Protein AF-A0A3B8LH54-F1 (afdb_monomer)

Radius of gyration: 30.18 Å; Cα contacts (8 Å, |Δi|>4): 478; chains: 1; bounding box: 63×60×104 Å

Secondary structure (DSSP, 8-state):
----THHHHHHHHHHHHHS---------PPP---EESPTTEEEE-TTPPEEEEPSS--SS--EEEEEETT--EE-EEEEESSEEEEEESSPPPTT-EEEEEEEEEEEETTEEEEEEE-TTTTEEEEE-S----S--------EEEEEEEPP---SSSS-PPPEEEEEEE----TTEEEEEEEEEETTEEEEEEEEEESSSEEEEEE-GGGTT-EEEEEEEEEETT--EE--SS-EEEE----------------S---HHHHHHHHHHHHHHTTS---

Foldseek 3Di:
DDPDPVVVVVVVVVVVVVPPDPPPPQDPPDDDFAWPVFAAQEAAAQFFKIKTAADPQDQDDWQKWKQWPVRDTFAFDWDDGRIIITTGPDGHDAFIKIFMWTWHWDDDDPDIDTDDTGPRGRRIYTHHRHHCPDQDDDDWDKDKDKDWDDPPDPDDDDDAWTKIKIKIATADDSQFRKKKKFWADPVGTDPVDIDIGRHRIDIGIGTNVQAQPKTKIWMWTAGSNRDIRTHPDIDIDHNHPPPPCPPPPPVPPVPDPDDPVVVVVVVCVVPVVPPDDD

Mean predicted aligned error: 15.28 Å

Sequence (278 aa):
MALRKNHLIVLLICALFVSYIPSALACQPRDDSWISPPMDAKNIPRNTIVWLTLYFGASQAPKGWLEDKDGNKVELNVSGKEVFMYQPNEPLKANTTYTFRCQMCFENGNETHCKGFCQHDRTTFTTGSALETSAPAYTESNKVSHKRQPLINDAPCGPSGGSHILTIKGNSDPKVAWYELTKLTKDGKDASITHTNDTADFSLSFGSDRSGEKVCYQLDAISYTGKVIPGSKSICQTLNDIAGVGCNQTQGISKNPTSLLWSLLVFAFLFGFRHKRK

Structure (mmCIF, N/CA/C/O backbone):
data_AF-A0A3B8LH54-F1
#
_entry.id   AF-A0A3B8LH54-F1
#
loop_
_atom_site.group_PDB
_atom_site.id
_atom_site.type_symbol
_atom_site.label_atom_id
_atom_site.label_alt_id
_atom_site.label_comp_id
_atom_site.label_asym_id
_atom_site.label_entity_id
_atom_site.label_seq_id
_atom_site.pdbx_PDB_ins_code
_atom_site.Cartn_x
_atom_site.Cartn_y
_atom_site.Cartn_z
_atom_site.occupancy
_atom_site.B_iso_or_equiv
_atom_site.auth_seq_id
_atom_site.auth_comp_id
_atom_site.auth_asym_id
_atom_site.auth_atom_id
_atom_site.pdbx_PDB_model_num
ATOM 1 N N . MET A 1 1 ? 45.291 23.142 -45.180 1.00 45.59 1 MET A N 1
ATOM 2 C CA . MET A 1 1 ? 43.929 23.723 -45.151 1.00 45.59 1 MET A CA 1
ATOM 3 C C . MET A 1 1 ? 43.643 24.159 -43.723 1.00 45.59 1 MET A C 1
ATOM 5 O O . MET A 1 1 ? 43.515 23.312 -42.853 1.00 45.59 1 MET A O 1
ATOM 9 N N . ALA A 1 2 ? 43.676 25.464 -43.458 1.00 41.47 2 ALA A N 1
ATOM 10 C CA . ALA A 1 2 ? 43.508 26.008 -42.114 1.00 41.47 2 ALA A CA 1
ATOM 11 C C . ALA A 1 2 ? 42.014 26.071 -41.763 1.00 41.47 2 ALA A C 1
ATOM 13 O O . ALA A 1 2 ? 41.278 26.875 -42.339 1.00 41.47 2 ALA A O 1
ATOM 14 N N . LEU A 1 3 ? 41.567 25.224 -40.831 1.00 42.31 3 LEU A N 1
ATOM 15 C CA . LEU A 1 3 ? 40.254 25.365 -40.205 1.00 42.31 3 LEU A CA 1
ATOM 16 C C . LEU A 1 3 ? 40.222 26.708 -39.466 1.00 42.31 3 LEU A C 1
ATOM 18 O O . LEU A 1 3 ? 40.898 26.908 -38.458 1.00 42.31 3 LEU A O 1
ATOM 22 N N . ARG A 1 4 ? 39.479 27.666 -40.027 1.00 43.88 4 ARG A N 1
ATOM 23 C CA . ARG A 1 4 ? 39.308 29.004 -39.457 1.00 43.88 4 ARG A CA 1
ATOM 24 C C . ARG A 1 4 ? 38.675 28.904 -38.064 1.00 43.88 4 ARG A C 1
ATOM 26 O O . ARG A 1 4 ? 37.735 28.137 -37.862 1.00 43.88 4 ARG A O 1
ATOM 33 N N . LYS A 1 5 ? 39.155 29.756 -37.148 1.00 48.91 5 LYS A N 1
ATOM 34 C CA . LYS A 1 5 ? 38.744 29.908 -35.733 1.00 48.91 5 LYS A CA 1
ATOM 35 C C . LYS A 1 5 ? 37.225 29.936 -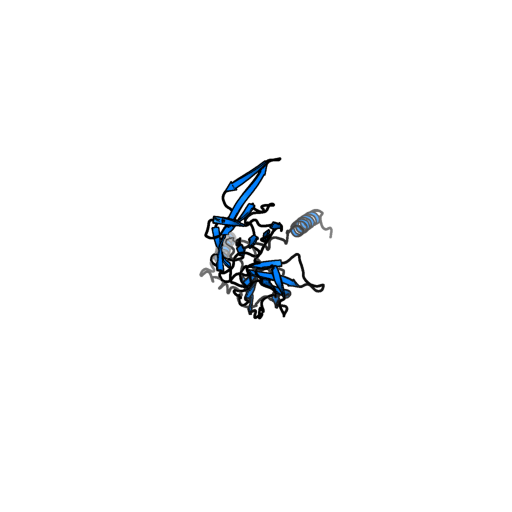35.483 1.00 48.91 5 LYS A C 1
ATOM 37 O O . LYS A 1 5 ? 36.794 29.602 -34.387 1.00 48.91 5 LYS A O 1
ATOM 42 N N . ASN A 1 6 ? 36.412 30.254 -36.490 1.00 50.88 6 ASN A N 1
ATOM 43 C CA . ASN A 1 6 ? 34.956 30.329 -36.358 1.00 50.88 6 ASN A CA 1
ATOM 44 C C . ASN A 1 6 ? 34.264 28.955 -36.334 1.00 50.88 6 ASN A C 1
ATOM 46 O O . ASN A 1 6 ? 33.174 28.847 -35.784 1.00 50.88 6 ASN A O 1
ATOM 50 N N . HIS A 1 7 ? 34.883 27.894 -36.864 1.00 48.59 7 HIS A N 1
ATOM 51 C CA . HIS A 1 7 ? 34.289 26.548 -36.822 1.00 48.59 7 HIS A CA 1
ATOM 52 C C . HIS A 1 7 ? 34.469 25.859 -35.465 1.00 48.59 7 HIS A C 1
ATOM 54 O O . HIS A 1 7 ? 33.636 25.043 -35.079 1.00 48.59 7 HIS A O 1
ATOM 60 N N . LEU A 1 8 ? 35.513 26.229 -34.716 1.00 50.56 8 LEU A N 1
ATOM 61 C CA . LEU A 1 8 ? 35.761 25.688 -33.380 1.00 50.56 8 LEU A CA 1
ATOM 62 C C . LEU A 1 8 ? 34.732 26.208 -32.361 1.00 50.56 8 LEU A C 1
ATOM 64 O O . LEU A 1 8 ? 34.300 25.462 -31.492 1.00 50.56 8 LEU A O 1
ATOM 68 N N . ILE A 1 9 ? 34.300 27.467 -32.505 1.00 56.38 9 ILE A N 1
ATOM 69 C CA . ILE A 1 9 ? 33.312 28.102 -31.618 1.00 56.38 9 ILE A CA 1
ATOM 70 C C . ILE A 1 9 ? 31.922 27.481 -31.811 1.00 56.38 9 ILE A C 1
ATOM 72 O O . ILE A 1 9 ? 31.238 27.199 -30.833 1.00 56.38 9 ILE A O 1
ATOM 76 N N . VAL A 1 10 ? 31.524 27.192 -33.054 1.00 56.06 10 VAL A N 1
ATOM 77 C CA . VAL A 1 10 ? 30.228 26.552 -33.343 1.00 56.06 10 VAL A CA 1
ATOM 78 C C . VAL A 1 10 ? 30.191 25.109 -32.824 1.00 56.06 10 VAL A C 1
ATOM 80 O O . VAL A 1 10 ? 29.197 24.703 -32.230 1.00 56.06 10 VAL A O 1
ATOM 83 N N . LEU A 1 11 ? 31.291 24.358 -32.954 1.00 55.16 11 LEU A N 1
ATOM 84 C CA . LEU A 1 11 ? 31.407 23.008 -32.388 1.00 55.16 11 LEU A CA 1
ATOM 85 C C . LEU A 1 11 ? 31.385 23.004 -30.852 1.00 55.16 11 LEU A C 1
ATOM 87 O O . LEU A 1 11 ? 30.766 22.119 -30.267 1.00 55.16 11 LEU A O 1
ATOM 91 N N . LEU A 1 12 ? 31.998 23.998 -30.198 1.00 51.62 12 LEU A N 1
ATOM 92 C CA . LEU A 1 12 ? 31.977 24.113 -28.737 1.00 51.62 12 LEU A CA 1
ATOM 93 C C . LEU A 1 12 ? 30.580 24.479 -28.209 1.00 51.62 12 LEU A C 1
ATOM 95 O O . LEU A 1 12 ? 30.153 23.933 -27.197 1.00 51.62 12 LEU A O 1
ATOM 99 N N . ILE A 1 13 ? 29.844 25.349 -28.913 1.00 55.03 13 ILE A N 1
ATOM 100 C CA . ILE A 1 13 ? 28.461 25.710 -28.563 1.00 55.03 13 ILE A CA 1
ATOM 101 C C . ILE A 1 13 ? 27.533 24.503 -28.767 1.00 55.03 13 ILE A C 1
ATOM 103 O O . ILE A 1 13 ? 26.738 24.198 -27.885 1.00 55.03 13 ILE A O 1
ATOM 107 N N . CYS A 1 14 ? 27.679 23.739 -29.854 1.00 47.34 14 CYS A N 1
ATOM 108 C CA . CYS A 1 14 ? 26.910 22.505 -30.038 1.00 47.34 14 CYS A CA 1
ATOM 109 C C . CYS A 1 14 ? 27.267 21.418 -29.007 1.00 47.34 14 CYS A C 1
ATOM 111 O O . CYS A 1 14 ? 26.373 20.715 -28.551 1.00 47.34 14 CYS A O 1
ATOM 113 N N . ALA A 1 15 ? 28.530 21.296 -28.586 1.00 50.09 15 ALA A N 1
ATOM 114 C CA . ALA A 1 15 ? 28.927 20.338 -27.549 1.00 50.09 15 ALA A CA 1
ATOM 115 C C . ALA A 1 15 ? 28.437 20.741 -26.141 1.00 50.09 15 ALA A C 1
ATOM 117 O O . ALA A 1 15 ? 28.064 19.874 -25.346 1.00 50.09 15 ALA A O 1
ATOM 118 N N . LEU A 1 16 ? 28.376 22.044 -25.842 1.00 44.84 16 LEU A N 1
ATOM 119 C CA . LEU A 1 16 ? 27.834 22.574 -24.583 1.00 44.84 16 LEU A CA 1
ATOM 120 C C . LEU A 1 16 ? 26.299 22.489 -24.508 1.00 44.84 16 LEU A C 1
ATOM 122 O O . LEU A 1 16 ? 25.760 22.300 -23.423 1.00 44.84 16 LEU A O 1
ATOM 126 N N . PHE A 1 17 ? 25.586 22.543 -25.639 1.00 42.91 17 PHE A N 1
ATOM 127 C CA . PHE A 1 17 ? 24.126 22.356 -25.666 1.00 42.91 17 PHE A CA 1
ATOM 128 C C . PHE A 1 17 ? 23.674 20.886 -25.593 1.00 42.91 17 PHE A C 1
ATOM 130 O O . PHE A 1 17 ? 22.529 20.628 -25.234 1.00 42.91 17 PHE A O 1
ATOM 137 N N . VAL A 1 18 ? 24.549 19.915 -25.882 1.00 42.84 18 VAL A N 1
ATOM 138 C CA . VAL A 1 18 ? 24.228 18.473 -25.769 1.00 42.84 18 VAL A CA 1
ATOM 139 C C . VAL A 1 18 ? 24.543 17.915 -24.371 1.00 42.84 18 VAL A C 1
ATOM 141 O O . VAL A 1 18 ? 24.045 16.860 -23.995 1.00 42.84 18 VAL A O 1
ATOM 144 N N . SER A 1 19 ? 25.322 18.636 -23.561 1.00 37.72 19 SER A N 1
ATOM 145 C CA . SER A 1 19 ? 25.750 18.199 -22.222 1.00 37.72 19 SER A CA 1
ATOM 146 C C . SER A 1 19 ? 24.858 18.697 -21.077 1.00 37.72 19 SER A C 1
ATOM 148 O O . SER A 1 19 ? 25.148 18.424 -19.915 1.00 37.72 19 SER A O 1
ATOM 150 N N . TYR A 1 20 ? 23.742 19.363 -21.385 1.00 41.28 20 TYR A N 1
ATOM 151 C CA . TYR A 1 20 ? 22.751 19.774 -20.389 1.00 41.28 20 TYR A CA 1
ATOM 152 C C . TYR A 1 20 ? 21.333 19.397 -20.824 1.00 41.28 20 TYR A C 1
ATOM 154 O O . TYR A 1 20 ? 20.434 20.228 -20.902 1.00 41.28 20 TYR A O 1
ATOM 162 N N . ILE A 1 21 ? 21.130 18.114 -21.125 1.00 36.16 21 ILE A N 1
ATOM 163 C CA . ILE A 1 21 ? 19.796 17.527 -21.029 1.00 36.16 21 ILE A CA 1
ATOM 164 C C . ILE A 1 21 ? 19.736 16.921 -19.629 1.00 36.16 21 ILE A C 1
ATOM 166 O O . ILE A 1 21 ? 20.423 15.927 -19.383 1.00 36.16 21 ILE A O 1
ATOM 170 N N . PRO A 1 22 ? 18.976 17.493 -18.681 1.00 34.34 22 PRO A N 1
ATOM 171 C CA . PRO A 1 22 ? 18.639 16.766 -17.475 1.00 34.34 22 PRO A CA 1
ATOM 172 C C . PRO A 1 22 ? 17.760 15.588 -17.908 1.00 34.34 22 PRO A C 1
ATOM 174 O O . PRO A 1 22 ? 16.539 15.700 -18.006 1.00 34.34 22 PRO A O 1
ATOM 177 N N . SER A 1 23 ? 18.383 14.448 -18.204 1.00 34.06 23 SER A N 1
ATOM 178 C CA . SER A 1 23 ? 17.716 13.155 -18.341 1.00 34.06 23 SER A CA 1
ATOM 179 C C . SER A 1 23 ? 17.268 12.694 -16.954 1.00 34.06 23 SER A C 1
ATOM 181 O O . SER A 1 23 ? 17.815 11.764 -16.375 1.00 34.06 23 SER A O 1
ATOM 183 N N . ALA A 1 24 ? 16.308 13.420 -16.389 1.00 34.97 24 ALA A N 1
ATOM 184 C CA . ALA A 1 24 ? 15.617 13.112 -15.144 1.00 34.97 24 ALA A CA 1
ATOM 185 C C . ALA A 1 24 ? 14.261 13.841 -15.108 1.00 34.97 24 ALA A C 1
ATOM 187 O O . ALA A 1 24 ? 13.889 14.452 -14.117 1.00 34.97 24 ALA A O 1
ATOM 188 N N . LEU A 1 25 ? 13.518 13.805 -16.215 1.00 33.50 25 LEU A N 1
ATOM 189 C CA . LEU A 1 25 ? 12.107 14.201 -16.268 1.00 33.50 25 LEU A CA 1
ATOM 190 C C . LEU A 1 25 ? 11.303 13.070 -16.919 1.00 33.50 25 LEU A C 1
ATOM 192 O O . LEU A 1 25 ? 10.588 13.244 -17.897 1.00 33.50 25 LEU A O 1
ATOM 196 N N . ALA A 1 26 ? 11.463 11.871 -16.361 1.00 31.27 26 ALA A N 1
ATOM 197 C CA . ALA A 1 26 ? 10.585 10.732 -16.600 1.00 31.27 26 ALA A CA 1
ATOM 198 C C . ALA A 1 26 ? 9.860 10.362 -15.301 1.00 31.27 26 ALA A C 1
ATOM 200 O O . ALA A 1 26 ? 9.847 9.210 -14.898 1.00 31.27 26 ALA A O 1
ATOM 201 N N . CYS A 1 27 ? 9.269 11.353 -14.641 1.00 34.94 27 CYS A N 1
ATOM 202 C CA . CYS A 1 27 ? 8.277 11.135 -13.599 1.00 34.94 27 CYS A CA 1
ATOM 203 C C . CYS A 1 27 ? 7.195 12.190 -13.811 1.00 34.94 27 CYS A C 1
ATOM 205 O O . CYS A 1 27 ? 7.292 13.291 -13.281 1.00 34.94 27 CYS A O 1
ATOM 207 N N . GLN A 1 28 ? 6.171 11.885 -14.608 1.00 28.55 28 GLN A N 1
ATOM 208 C CA . GLN A 1 28 ? 4.867 12.405 -14.216 1.00 28.55 28 GLN A CA 1
ATOM 209 C C . GLN A 1 28 ? 4.457 11.527 -13.034 1.00 28.55 28 GLN A C 1
ATOM 211 O O . GLN A 1 28 ? 4.210 10.338 -13.260 1.00 28.55 28 GLN A O 1
ATOM 216 N N . PRO A 1 29 ? 4.472 12.028 -11.783 1.00 33.31 29 PRO A N 1
ATOM 217 C CA . PRO A 1 29 ? 3.772 11.323 -10.730 1.00 33.31 29 PRO A CA 1
ATOM 218 C C . PRO A 1 29 ? 2.324 11.244 -11.198 1.00 33.31 29 PRO A C 1
ATOM 220 O O . PRO A 1 29 ? 1.716 12.253 -11.558 1.00 33.31 29 PRO A O 1
ATOM 223 N N . ARG A 1 30 ? 1.797 10.028 -11.291 1.00 40.31 30 ARG A N 1
ATOM 224 C CA . ARG A 1 30 ? 0.354 9.881 -11.288 1.00 40.31 30 ARG A CA 1
ATOM 225 C C . ARG A 1 30 ? -0.081 10.411 -9.922 1.00 40.31 30 ARG A C 1
ATOM 227 O O . ARG A 1 30 ? 0.413 9.914 -8.910 1.00 40.31 30 ARG A O 1
ATOM 234 N N . ASP A 1 31 ? -0.896 11.463 -9.916 1.00 53.62 31 ASP A N 1
ATOM 235 C CA . ASP A 1 31 ? -1.744 11.787 -8.770 1.00 53.62 31 ASP A CA 1
ATOM 236 C C . ASP A 1 31 ? -2.409 10.491 -8.355 1.00 53.62 31 ASP A C 1
ATOM 238 O O . ASP A 1 31 ? -3.057 9.918 -9.215 1.00 53.62 31 ASP A O 1
ATOM 242 N N . ASP A 1 32 ? -2.208 10.029 -7.125 1.00 60.12 32 ASP A N 1
ATOM 243 C CA . ASP A 1 32 ? -3.101 9.090 -6.442 1.00 60.12 32 ASP A CA 1
ATOM 244 C C . ASP A 1 32 ? -2.632 9.020 -4.984 1.00 60.12 32 ASP A C 1
ATOM 246 O O . ASP A 1 32 ? -2.007 8.064 -4.533 1.00 60.12 32 ASP A O 1
ATOM 250 N N . SER A 1 33 ? -2.872 10.097 -4.234 1.00 74.88 33 SER A N 1
ATOM 251 C CA . SER A 1 33 ? -2.871 10.012 -2.774 1.00 74.88 33 SER A CA 1
ATOM 252 C C . SER A 1 33 ? -3.775 8.844 -2.370 1.00 74.88 33 SER A C 1
ATOM 254 O O . SER A 1 33 ? -4.971 8.851 -2.684 1.00 74.88 33 SER A O 1
ATOM 256 N N . TRP A 1 34 ? -3.223 7.842 -1.704 1.00 83.38 34 TRP A N 1
ATOM 257 C CA . TRP A 1 34 ? -3.974 6.673 -1.280 1.00 83.38 34 TRP A CA 1
ATOM 258 C C . TRP A 1 34 ? -3.895 6.503 0.234 1.00 83.38 34 TRP A C 1
ATOM 260 O O . TRP A 1 34 ? -2.995 7.007 0.917 1.00 83.38 34 TRP A O 1
ATOM 270 N N . ILE A 1 35 ? -4.888 5.790 0.755 1.00 88.69 35 ILE A N 1
ATOM 271 C CA . ILE A 1 35 ? -4.971 5.386 2.152 1.00 88.69 35 ILE A CA 1
ATOM 272 C C . ILE A 1 35 ? -5.233 3.888 2.213 1.00 88.69 35 ILE A C 1
ATOM 274 O O . ILE A 1 35 ? -6.044 3.359 1.453 1.00 88.69 35 ILE A O 1
ATOM 278 N N . SER A 1 36 ? -4.554 3.209 3.131 1.00 90.69 36 SER A N 1
ATOM 279 C CA . SER A 1 36 ? -4.866 1.828 3.483 1.00 90.69 36 SER A CA 1
ATOM 280 C C . SER A 1 36 ? -5.096 1.723 4.993 1.00 90.69 36 SER A C 1
ATOM 282 O O . SER A 1 36 ? -4.277 2.252 5.738 1.00 90.69 36 SER A O 1
ATOM 284 N N . PRO A 1 37 ? -6.159 1.063 5.485 1.00 92.75 37 PRO A N 1
ATOM 285 C CA . PRO A 1 37 ? -7.198 0.405 4.702 1.00 92.75 37 PRO A CA 1
ATOM 286 C C . PRO A 1 37 ? -8.009 1.367 3.823 1.00 92.75 37 PRO A C 1
ATOM 288 O O . PRO A 1 37 ? -8.210 2.519 4.218 1.00 92.75 37 PRO A O 1
ATOM 291 N N . PRO A 1 38 ? -8.463 0.916 2.637 1.00 90.38 38 PRO A N 1
ATOM 292 C CA . PRO A 1 38 ? -9.279 1.751 1.771 1.00 90.38 38 PRO A CA 1
ATOM 293 C C . PRO A 1 38 ? -10.643 2.016 2.412 1.00 90.38 38 PRO A C 1
ATOM 295 O O . PRO A 1 38 ? -11.079 1.304 3.324 1.00 90.38 38 PRO A O 1
ATOM 298 N N . MET A 1 39 ? -11.330 3.043 1.915 1.00 92.31 39 MET A N 1
ATOM 299 C CA . MET A 1 39 ? -12.660 3.403 2.397 1.00 92.31 39 MET A CA 1
ATOM 300 C C . MET A 1 39 ? -13.619 2.206 2.323 1.00 92.31 39 MET A C 1
ATOM 302 O O . MET A 1 39 ? -13.677 1.484 1.330 1.00 92.31 39 MET A O 1
ATOM 306 N N . ASP A 1 40 ? -14.357 2.000 3.410 1.00 93.88 40 ASP A N 1
ATOM 307 C CA . ASP A 1 40 ? -15.321 0.924 3.625 1.00 93.88 40 ASP A CA 1
ATOM 308 C C . ASP A 1 40 ? -14.749 -0.503 3.571 1.00 93.88 40 ASP A C 1
ATOM 310 O O . ASP A 1 40 ? -15.509 -1.476 3.473 1.00 93.88 40 ASP A O 1
ATOM 314 N N . ALA A 1 41 ? -13.427 -0.665 3.711 1.00 91.56 41 ALA A N 1
ATOM 315 C CA . ALA A 1 41 ? -12.809 -1.982 3.826 1.00 91.56 41 ALA A CA 1
ATOM 316 C C . ALA A 1 41 ? -13.374 -2.762 5.023 1.00 91.56 41 ALA A C 1
ATOM 318 O O . ALA A 1 41 ? -13.675 -2.202 6.081 1.00 91.56 41 ALA A O 1
ATOM 319 N N . LYS A 1 42 ? -13.522 -4.081 4.873 1.00 93.94 42 LYS A N 1
ATOM 320 C CA . LYS A 1 42 ? -14.138 -4.957 5.882 1.00 93.94 42 LYS A CA 1
ATOM 321 C C . LYS A 1 42 ? -13.204 -6.081 6.284 1.00 93.94 42 LYS A C 1
ATOM 323 O O . LYS A 1 42 ? -12.361 -6.508 5.503 1.00 93.94 42 LYS A O 1
ATOM 328 N N . ASN A 1 43 ? -13.443 -6.617 7.480 1.00 92.38 43 ASN A N 1
ATOM 329 C CA . ASN A 1 43 ? -12.700 -7.744 8.035 1.00 92.38 43 ASN A CA 1
ATOM 330 C C . ASN A 1 43 ? -11.189 -7.459 8.165 1.00 92.38 43 ASN A C 1
ATOM 332 O O . ASN A 1 43 ? -10.358 -8.344 7.966 1.00 92.38 43 ASN A O 1
ATOM 336 N N . ILE A 1 44 ? -10.844 -6.213 8.504 1.00 94.06 44 ILE A N 1
ATOM 337 C CA . ILE A 1 44 ? -9.462 -5.769 8.699 1.00 94.06 44 ILE A CA 1
ATOM 338 C C . ILE A 1 44 ? -8.903 -6.324 10.024 1.00 94.06 44 ILE A C 1
ATOM 340 O O . ILE A 1 44 ? -9.626 -6.335 11.027 1.00 94.06 44 ILE A O 1
ATOM 344 N N . PRO A 1 45 ? -7.638 -6.780 10.085 1.00 94.62 45 PRO A N 1
ATOM 345 C CA . PRO A 1 45 ? -7.029 -7.226 11.334 1.00 94.62 45 PRO A CA 1
ATOM 346 C C . PRO A 1 45 ? -7.093 -6.171 12.439 1.00 94.62 45 PRO A C 1
ATOM 348 O O . PRO A 1 45 ? -6.919 -4.976 12.209 1.00 94.62 45 PRO A O 1
ATOM 351 N N . ARG A 1 46 ? -7.285 -6.612 13.683 1.00 95.56 46 ARG A N 1
ATOM 352 C CA . ARG A 1 46 ? -7.394 -5.702 14.837 1.00 95.56 46 ARG A CA 1
ATOM 353 C C . ARG A 1 46 ? -6.099 -4.938 15.148 1.00 95.56 46 ARG A C 1
ATOM 355 O O . ARG A 1 46 ? -6.144 -3.940 15.851 1.00 95.56 46 ARG A O 1
ATOM 362 N N . ASN A 1 47 ? -4.957 -5.395 14.643 1.00 94.38 47 ASN A N 1
ATOM 363 C CA . ASN A 1 47 ? -3.646 -4.751 14.755 1.00 94.38 47 ASN A CA 1
ATOM 364 C C . ASN A 1 47 ? -3.221 -4.040 13.455 1.00 94.38 47 ASN A C 1
ATOM 366 O O . ASN A 1 47 ? -2.030 -3.953 13.166 1.00 94.38 47 ASN A O 1
ATOM 370 N N . THR A 1 48 ? -4.188 -3.589 12.650 1.00 94.12 48 THR A N 1
ATOM 371 C CA . THR A 1 48 ? -3.933 -2.850 11.406 1.00 94.12 48 THR A CA 1
ATOM 372 C C . THR A 1 48 ? -3.181 -1.545 11.646 1.00 94.12 48 THR A C 1
ATOM 374 O O . THR A 1 48 ? -3.401 -0.857 12.642 1.00 94.12 48 THR A O 1
ATOM 377 N N . ILE A 1 49 ? -2.343 -1.185 10.683 1.00 94.50 49 ILE A N 1
ATOM 378 C CA . ILE A 1 49 ? -1.712 0.126 10.538 1.00 94.50 49 ILE A CA 1
ATOM 379 C C . ILE A 1 49 ? -2.518 0.900 9.495 1.00 94.50 49 ILE A C 1
ATOM 381 O O . ILE A 1 49 ? -2.961 0.312 8.506 1.00 94.50 49 ILE A O 1
ATOM 385 N N . VAL A 1 50 ? -2.719 2.198 9.717 1.00 94.00 50 VAL A N 1
ATOM 386 C CA . VAL A 1 50 ? -3.226 3.095 8.676 1.00 94.00 50 VAL A CA 1
ATOM 387 C C . VAL A 1 50 ? -2.035 3.708 7.943 1.00 94.00 50 VAL A C 1
ATOM 389 O O . VAL A 1 50 ? -1.182 4.345 8.556 1.00 94.00 50 VAL A O 1
ATOM 392 N N . TRP A 1 51 ? -1.971 3.491 6.638 1.00 90.62 51 TRP A N 1
ATOM 393 C CA . TRP A 1 51 ? -0.942 3.995 5.736 1.00 90.62 51 TRP A CA 1
ATOM 394 C C . TRP A 1 51 ? -1.510 5.141 4.926 1.00 90.62 51 TRP A C 1
ATOM 396 O O . TRP A 1 51 ? -2.627 5.040 4.425 1.00 90.62 51 TRP A O 1
ATOM 406 N N . LEU A 1 52 ? -0.742 6.212 4.790 1.00 86.25 52 LEU A N 1
ATOM 407 C CA . LEU A 1 52 ? -1.180 7.417 4.107 1.00 86.25 52 LEU A CA 1
ATOM 408 C C . LEU A 1 52 ? -0.020 8.018 3.323 1.00 86.25 52 LEU A C 1
ATOM 410 O O . LEU A 1 52 ? 1.011 8.356 3.904 1.00 86.25 52 LEU A O 1
ATOM 414 N N . THR A 1 53 ? -0.215 8.239 2.031 1.00 78.81 53 THR A N 1
ATOM 415 C CA . THR A 1 53 ? 0.610 9.185 1.269 1.00 78.81 53 THR A CA 1
ATOM 416 C C . THR A 1 53 ? -0.058 10.552 1.299 1.00 78.81 53 THR A C 1
ATOM 418 O O . THR A 1 53 ? -1.261 10.648 1.045 1.00 78.81 53 THR A O 1
ATOM 421 N N . LEU A 1 54 ? 0.688 11.616 1.594 1.00 68.62 54 LEU A N 1
ATOM 422 C CA . LEU A 1 54 ? 0.146 12.969 1.474 1.00 68.62 54 LEU A CA 1
ATOM 423 C C . LEU A 1 54 ? 0.270 13.484 0.049 1.00 68.62 54 LEU A C 1
ATOM 425 O O . LEU A 1 54 ? 1.256 13.236 -0.642 1.00 68.62 54 LEU A O 1
ATOM 429 N N . TYR A 1 55 ? -0.733 14.257 -0.354 1.00 61.22 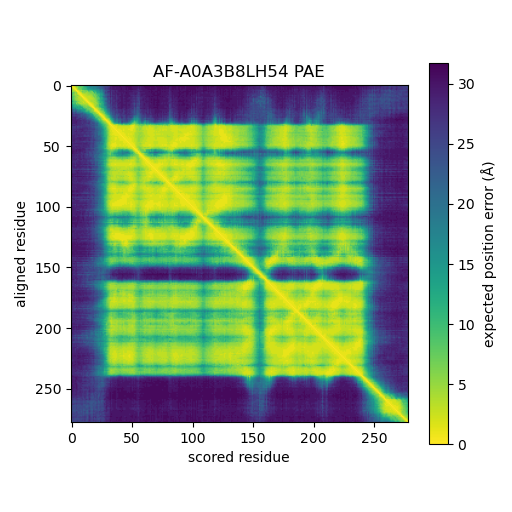55 TYR A N 1
ATOM 430 C CA . TYR A 1 55 ? -0.637 15.088 -1.535 1.00 61.22 55 TYR A CA 1
ATOM 431 C C . TYR A 1 55 ? 0.144 16.363 -1.198 1.00 61.22 55 TYR A C 1
ATOM 433 O O . TYR A 1 55 ? -0.069 16.961 -0.141 1.00 61.22 55 TYR A O 1
ATOM 441 N N . PHE A 1 56 ? 1.020 16.773 -2.119 1.00 56.25 56 PHE A N 1
ATOM 442 C CA . PHE A 1 56 ? 2.015 17.840 -1.961 1.00 56.25 56 PHE A CA 1
ATOM 443 C C . PHE A 1 56 ? 3.122 17.523 -0.953 1.00 56.25 56 PHE A C 1
ATOM 445 O O . PHE A 1 56 ? 2.902 16.806 0.011 1.00 56.25 56 PHE A O 1
ATOM 452 N N . GLY A 1 57 ? 4.321 18.073 -1.190 1.00 52.84 57 GLY 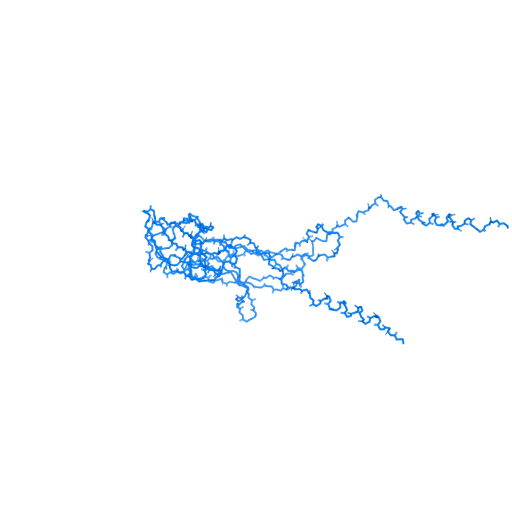A N 1
ATOM 453 C CA . GLY A 1 57 ? 5.556 17.871 -0.413 1.00 52.84 57 GLY A CA 1
ATOM 454 C C . GLY A 1 57 ? 5.520 18.374 1.037 1.00 52.84 57 GLY A C 1
ATOM 455 O O . GLY A 1 57 ? 6.450 19.039 1.489 1.00 52.84 57 GLY A O 1
ATOM 456 N N . ALA A 1 58 ? 4.438 18.087 1.756 1.00 62.22 58 ALA A N 1
ATOM 457 C CA . ALA A 1 58 ? 4.312 18.210 3.187 1.00 62.22 58 ALA A CA 1
ATOM 458 C C . ALA A 1 58 ? 5.410 17.369 3.841 1.00 62.22 58 ALA A C 1
ATOM 460 O O . ALA A 1 58 ? 5.481 16.154 3.686 1.00 62.22 58 ALA A O 1
ATOM 461 N N . SER A 1 59 ? 6.285 18.048 4.572 1.00 63.94 59 SER A N 1
ATOM 462 C CA . SER A 1 59 ? 7.408 17.439 5.282 1.00 63.94 59 SER A CA 1
ATOM 463 C C . SER A 1 59 ? 7.006 16.819 6.623 1.00 63.94 59 SER A C 1
ATOM 465 O O . SER A 1 59 ? 7.845 16.210 7.285 1.00 63.94 59 SER A O 1
ATOM 467 N N . GLN A 1 60 ? 5.747 16.988 7.038 1.00 76.44 60 GLN A N 1
ATOM 468 C CA . GLN A 1 60 ? 5.232 16.553 8.331 1.00 76.44 60 GLN A CA 1
ATOM 469 C C . GLN A 1 60 ? 3.937 15.758 8.174 1.00 76.44 60 GLN A C 1
ATOM 471 O O . GLN A 1 60 ? 3.068 16.098 7.369 1.00 76.44 60 GLN A O 1
ATOM 476 N N . ALA A 1 61 ? 3.805 14.715 8.991 1.00 80.62 61 ALA A N 1
ATOM 477 C CA . ALA A 1 61 ? 2.596 13.911 9.061 1.00 80.62 61 ALA A CA 1
ATOM 478 C C . ALA A 1 61 ? 1.438 14.741 9.649 1.00 80.62 61 ALA A C 1
ATOM 480 O O . ALA A 1 61 ? 1.645 15.429 10.655 1.00 80.62 61 ALA A O 1
ATOM 481 N N . PRO A 1 62 ? 0.204 14.669 9.112 1.00 84.81 62 PRO A N 1
ATOM 482 C CA . PRO A 1 62 ? -0.936 15.286 9.768 1.00 84.81 62 PRO A CA 1
ATOM 483 C C . PRO A 1 62 ? -1.184 14.623 11.121 1.00 84.81 62 PRO A C 1
ATOM 485 O O . PRO A 1 62 ? -0.897 13.440 11.336 1.00 84.81 62 PRO A O 1
ATOM 488 N N . LYS A 1 63 ? -1.798 15.372 12.032 1.00 88.94 63 LYS A N 1
ATOM 489 C CA . LYS A 1 63 ? -2.276 14.802 13.286 1.00 88.94 63 LYS A CA 1
ATOM 490 C C . LYS A 1 63 ? -3.462 13.890 12.980 1.00 88.94 63 LYS A C 1
ATOM 492 O O . LYS A 1 63 ? -4.505 14.385 12.555 1.00 88.94 63 LYS A O 1
ATOM 497 N N . GLY A 1 64 ? -3.292 12.585 13.182 1.00 91.06 64 GLY A N 1
ATOM 498 C CA . GLY A 1 64 ? -4.285 11.557 12.864 1.00 91.06 64 GLY A CA 1
ATOM 499 C C . GLY A 1 64 ? -4.744 10.777 14.095 1.00 91.06 64 GLY A C 1
ATOM 500 O O . GLY A 1 64 ? -3.966 10.569 15.024 1.00 91.06 64 GLY A O 1
ATOM 501 N N . TRP A 1 65 ? -6.005 10.354 14.107 1.00 94.88 65 TRP A N 1
ATOM 502 C CA . TRP A 1 65 ? -6.572 9.457 15.120 1.00 94.88 65 TRP A CA 1
ATOM 503 C C . TRP A 1 65 ? -7.687 8.602 14.511 1.00 94.88 65 TRP A C 1
ATOM 505 O O . TRP A 1 65 ? -8.210 8.924 13.443 1.00 94.88 65 TRP A O 1
ATOM 515 N N . LEU A 1 66 ? -8.064 7.511 15.182 1.00 97.31 66 LEU A N 1
ATOM 516 C CA . LEU A 1 66 ? -9.281 6.769 14.834 1.00 97.31 66 LEU A CA 1
ATOM 517 C C . LEU A 1 66 ? -10.408 7.139 15.797 1.00 97.31 66 LEU A C 1
ATOM 519 O O . LEU A 1 66 ? -10.175 7.316 16.990 1.00 97.31 66 LEU A O 1
ATOM 523 N N . GLU A 1 67 ? -11.631 7.216 15.290 1.00 97.25 67 GLU A N 1
ATOM 524 C CA . GLU A 1 67 ? -12.858 7.295 16.088 1.00 97.25 67 GLU A CA 1
ATOM 525 C C . GLU A 1 67 ? -13.659 6.010 15.886 1.00 97.25 67 GLU A C 1
ATOM 527 O O . GLU A 1 67 ? -13.902 5.614 14.744 1.00 97.25 67 GLU A O 1
ATOM 532 N N . ASP A 1 68 ? -14.047 5.333 16.969 1.00 95.25 68 ASP A N 1
ATOM 533 C CA . ASP A 1 68 ? -15.008 4.230 16.872 1.00 95.25 68 ASP A CA 1
ATOM 534 C C . ASP A 1 68 ? -16.438 4.754 16.653 1.00 95.25 68 ASP A C 1
ATOM 536 O O . ASP A 1 68 ? -16.710 5.954 16.733 1.00 95.25 68 ASP A O 1
ATOM 540 N N . LYS A 1 69 ? -17.374 3.845 16.365 1.00 91.12 69 LYS A N 1
ATOM 541 C CA . LYS A 1 69 ? -18.793 4.176 16.144 1.00 91.12 69 LYS A CA 1
ATOM 542 C C . LYS A 1 69 ? -19.463 4.939 17.301 1.00 91.12 69 LYS A C 1
ATOM 544 O O . LYS A 1 69 ? -20.487 5.576 17.076 1.00 91.12 69 LYS A O 1
ATOM 549 N N . ASP A 1 70 ? -18.911 4.854 18.512 1.00 93.00 70 ASP A N 1
ATOM 550 C CA . ASP A 1 70 ? -19.436 5.504 19.714 1.00 93.00 70 ASP A CA 1
ATOM 551 C C . ASP A 1 70 ? -18.743 6.865 19.960 1.00 93.00 70 ASP A C 1
ATOM 553 O O . ASP A 1 70 ? -19.039 7.552 20.936 1.00 93.00 70 ASP A O 1
ATOM 557 N N . GLY A 1 71 ? -17.825 7.272 19.074 1.00 92.31 71 GLY A N 1
ATOM 558 C CA . GLY A 1 71 ? -17.065 8.520 19.155 1.00 92.31 71 GLY A CA 1
ATOM 559 C C . GLY A 1 71 ? -15.819 8.442 20.039 1.00 92.31 71 GLY A C 1
ATOM 560 O O . GLY A 1 71 ? -15.184 9.473 20.282 1.00 92.31 71 GLY A O 1
ATOM 561 N N . ASN A 1 72 ? -15.436 7.254 20.522 1.00 95.38 72 ASN A N 1
ATOM 562 C CA . ASN A 1 72 ? -14.221 7.110 21.320 1.00 95.38 72 ASN A CA 1
ATOM 563 C C . ASN A 1 72 ? -12.992 7.241 20.426 1.00 95.38 72 ASN A C 1
ATOM 565 O O . ASN A 1 72 ? -12.885 6.580 19.389 1.00 95.38 72 ASN A O 1
ATOM 569 N N . LYS A 1 73 ? -12.040 8.063 20.864 1.00 95.25 73 LYS A N 1
ATOM 570 C CA . LYS A 1 73 ? -10.783 8.284 20.152 1.00 95.25 73 LYS A CA 1
ATOM 571 C C . LYS A 1 73 ? -9.763 7.206 20.5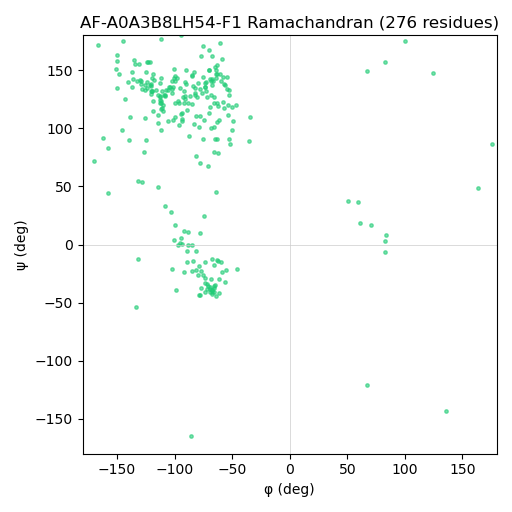00 1.00 95.25 73 LYS A C 1
ATOM 573 O O . LYS A 1 73 ? -9.580 6.879 21.669 1.00 95.25 73 LYS A O 1
ATOM 578 N N . VAL A 1 74 ? -9.070 6.707 19.485 1.00 95.12 74 VAL A N 1
ATOM 579 C CA . VAL A 1 74 ? -7.898 5.838 19.610 1.00 95.12 74 VAL A CA 1
ATOM 580 C C . VAL A 1 74 ? -6.682 6.619 19.137 1.00 95.12 74 VAL A C 1
ATOM 582 O O . VAL A 1 74 ? -6.636 7.090 17.997 1.00 95.12 74 VAL A O 1
ATOM 585 N N . GLU A 1 75 ? -5.706 6.761 20.028 1.00 90.31 75 GLU A N 1
ATOM 586 C CA . GLU A 1 75 ? -4.429 7.398 19.721 1.00 90.31 75 GLU A CA 1
ATOM 587 C C . GLU A 1 75 ? -3.540 6.474 18.885 1.00 90.31 75 GLU A C 1
ATOM 589 O O . GLU A 1 75 ? -3.540 5.251 19.059 1.00 90.31 75 GLU A O 1
ATOM 594 N N . LEU A 1 76 ? -2.785 7.077 17.966 1.00 92.06 76 LEU A N 1
ATOM 595 C CA . LEU A 1 76 ? -1.938 6.378 17.008 1.00 92.06 76 LEU A CA 1
ATOM 596 C C . LEU A 1 76 ? -0.509 6.910 17.109 1.00 92.06 76 LEU A C 1
ATOM 598 O O . LEU A 1 76 ? -0.297 8.123 17.149 1.00 92.06 76 LEU A O 1
ATOM 602 N N . ASN A 1 77 ? 0.468 6.009 17.081 1.00 91.50 77 ASN A N 1
ATOM 603 C CA . ASN A 1 77 ? 1.864 6.372 16.877 1.00 91.50 77 ASN A CA 1
ATOM 604 C C . ASN A 1 77 ? 2.095 6.656 15.401 1.00 91.50 77 ASN A C 1
ATOM 606 O O . ASN A 1 77 ? 1.682 5.863 14.553 1.00 91.50 77 ASN A O 1
ATOM 610 N N . VAL A 1 78 ? 2.780 7.761 15.112 1.00 89.25 78 VAL A N 1
ATOM 611 C CA . VAL A 1 78 ? 3.030 8.212 13.744 1.00 89.25 78 VAL A CA 1
ATOM 612 C C . VAL A 1 78 ? 4.506 8.078 13.403 1.00 8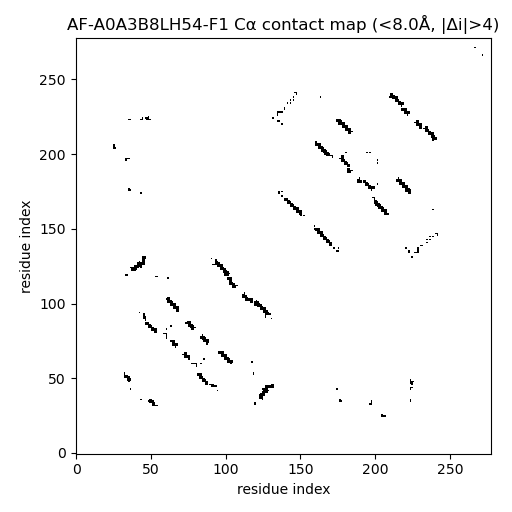9.25 78 VAL A C 1
ATOM 614 O O . VAL A 1 78 ? 5.367 8.511 14.168 1.00 89.25 78 VAL A O 1
ATOM 617 N N . SER A 1 79 ? 4.807 7.490 12.252 1.00 86.88 79 SER A N 1
ATOM 618 C CA . SER A 1 79 ? 6.163 7.410 11.705 1.00 86.88 79 SER A CA 1
ATOM 619 C C . SER A 1 79 ? 6.143 7.511 10.176 1.00 86.88 79 SER A C 1
ATOM 621 O O . SER A 1 79 ? 5.076 7.583 9.570 1.00 86.88 79 SER A O 1
ATOM 623 N N . GLY A 1 80 ? 7.319 7.556 9.545 1.00 80.44 80 GLY A N 1
ATOM 624 C CA . GLY A 1 80 ? 7.454 7.677 8.089 1.00 80.44 80 GLY A CA 1
ATOM 625 C C . GLY A 1 80 ? 7.768 9.096 7.605 1.00 80.44 80 GLY A C 1
ATOM 626 O O . GLY A 1 80 ? 7.869 10.031 8.399 1.00 80.44 80 GLY A O 1
ATOM 627 N N . LYS A 1 81 ? 8.005 9.234 6.296 1.00 67.69 81 LYS A N 1
ATOM 628 C CA . LYS A 1 81 ? 8.378 10.507 5.644 1.00 67.69 81 LYS A CA 1
ATOM 629 C C . LYS A 1 81 ? 7.580 10.762 4.370 1.00 67.69 81 LYS A C 1
ATOM 631 O O . LYS A 1 81 ? 6.987 11.818 4.232 1.00 67.69 81 LYS A O 1
ATOM 636 N N . GLU A 1 82 ? 7.586 9.797 3.454 1.00 71.00 82 GLU A N 1
ATOM 637 C CA . GLU A 1 82 ? 6.840 9.869 2.186 1.00 71.00 82 GLU A CA 1
ATOM 638 C C . GLU A 1 82 ? 5.522 9.095 2.283 1.00 71.00 82 GLU A C 1
ATOM 640 O O . GLU A 1 82 ? 4.472 9.553 1.839 1.00 71.00 82 GLU A O 1
ATOM 645 N N . VAL A 1 83 ? 5.582 7.945 2.955 1.00 77.50 83 VAL A N 1
ATOM 646 C CA . VAL A 1 83 ? 4.424 7.185 3.413 1.00 77.50 83 VAL A CA 1
ATOM 647 C C . VAL A 1 83 ? 4.389 7.297 4.930 1.00 77.50 83 VAL A C 1
ATOM 649 O O . VAL A 1 83 ? 5.352 6.915 5.600 1.00 77.50 83 VAL A O 1
ATOM 652 N N . PHE A 1 84 ? 3.303 7.838 5.471 1.00 86.62 84 PHE A N 1
ATOM 653 C CA . PHE A 1 84 ? 3.083 7.930 6.907 1.00 86.62 84 PHE A CA 1
ATOM 654 C C . PHE A 1 84 ? 2.362 6.692 7.418 1.00 86.62 84 PHE A C 1
ATOM 656 O O . PHE A 1 84 ? 1.414 6.200 6.806 1.00 86.62 84 PHE A O 1
ATOM 663 N N . MET A 1 85 ? 2.818 6.212 8.566 1.00 90.75 85 MET A N 1
ATOM 664 C CA . MET A 1 85 ? 2.301 5.044 9.258 1.00 90.75 85 MET A CA 1
ATOM 665 C C . MET A 1 85 ? 1.637 5.494 10.546 1.00 90.75 85 MET A C 1
ATOM 667 O O . MET A 1 85 ? 2.298 6.101 11.382 1.00 90.75 85 MET A O 1
ATOM 671 N N . TYR A 1 86 ? 0.366 5.161 10.725 1.00 93.50 86 TYR A N 1
ATOM 672 C CA . TYR A 1 86 ? -0.393 5.416 11.943 1.00 93.50 86 TYR A CA 1
ATOM 673 C C . TYR A 1 86 ? -0.754 4.082 12.587 1.00 93.50 86 TYR A C 1
ATOM 675 O O . TYR A 1 86 ? -1.638 3.361 12.116 1.00 93.50 86 TYR A O 1
ATOM 683 N N . GLN A 1 87 ? -0.054 3.738 13.661 1.00 94.62 87 GLN A N 1
ATOM 684 C CA . GLN A 1 87 ? -0.187 2.448 14.324 1.00 94.62 87 GLN A CA 1
ATOM 685 C C . GLN A 1 87 ? -0.902 2.599 15.673 1.00 94.62 87 GLN A C 1
ATOM 687 O O . GLN A 1 87 ? -0.465 3.403 16.498 1.00 94.62 87 GLN A O 1
ATOM 692 N N . PRO A 1 88 ? -1.966 1.825 15.947 1.00 94.31 88 PRO A N 1
ATOM 693 C CA . PRO A 1 88 ? -2.590 1.822 17.261 1.00 94.31 88 PRO A CA 1
ATOM 694 C C . PRO A 1 88 ? -1.667 1.173 18.304 1.00 94.31 88 PRO A C 1
ATOM 696 O O . PRO A 1 88 ? -0.991 0.181 18.024 1.00 94.31 88 PRO A O 1
ATOM 699 N N . ASN A 1 89 ? -1.659 1.727 19.519 1.00 91.50 89 ASN A N 1
ATOM 700 C CA . ASN A 1 89 ? -0.865 1.208 20.643 1.00 91.50 89 ASN A CA 1
ATOM 701 C C . ASN A 1 89 ? -1.359 -0.151 21.151 1.00 91.50 89 ASN A C 1
ATOM 703 O O . ASN A 1 89 ? -0.579 -0.962 21.644 1.00 91.50 89 ASN A O 1
ATOM 707 N N . GLU A 1 90 ? -2.658 -0.400 21.008 1.00 92.88 90 GLU A N 1
ATOM 708 C CA . GLU A 1 90 ? -3.316 -1.633 21.418 1.00 92.88 90 GLU A CA 1
ATOM 709 C C . GLU A 1 90 ? -4.193 -2.174 20.284 1.00 92.88 90 GLU A C 1
ATOM 711 O O . GLU A 1 90 ? -4.656 -1.408 19.433 1.00 92.88 90 GLU A O 1
ATOM 716 N N . PRO A 1 91 ? -4.472 -3.489 20.261 1.00 95.25 91 PRO A N 1
ATOM 717 C CA . PRO A 1 91 ? -5.437 -4.058 19.334 1.00 95.25 91 PRO A CA 1
ATOM 718 C C . PRO A 1 91 ? -6.799 -3.362 19.382 1.00 95.25 91 PRO A C 1
ATOM 720 O O . PRO A 1 91 ? -7.447 -3.293 20.426 1.00 95.25 91 PRO A O 1
ATOM 723 N N . LEU A 1 92 ? -7.292 -2.960 18.213 1.00 96.75 92 LEU A N 1
ATOM 724 C CA . LEU A 1 92 ? -8.625 -2.398 18.033 1.00 96.75 92 LEU A CA 1
ATOM 725 C C . LEU A 1 92 ? -9.718 -3.384 18.483 1.00 96.75 92 LEU A C 1
ATOM 727 O O . LEU A 1 92 ? -9.507 -4.600 18.561 1.00 96.75 92 LEU A O 1
ATOM 731 N N . LYS A 1 93 ? -10.921 -2.879 18.765 1.00 96.88 93 LYS A N 1
ATOM 732 C CA . LYS A 1 93 ? -12.089 -3.710 19.092 1.00 96.88 93 LYS A CA 1
ATOM 733 C C . LYS A 1 93 ? -12.460 -4.574 17.884 1.00 96.88 93 LYS A C 1
ATOM 735 O O . LYS A 1 93 ? -12.290 -4.164 16.736 1.00 96.88 93 LYS A O 1
ATOM 740 N N . ALA A 1 94 ? -12.954 -5.782 18.140 1.00 96.75 94 ALA A N 1
ATOM 741 C CA . ALA A 1 94 ? -13.422 -6.678 17.086 1.00 96.75 94 ALA A CA 1
ATOM 742 C C . ALA A 1 94 ? -14.722 -6.159 16.450 1.00 96.75 94 ALA A C 1
ATOM 744 O O . ALA A 1 94 ? -15.532 -5.537 17.140 1.00 96.75 94 ALA A O 1
ATOM 745 N N . ASN A 1 95 ? -14.943 -6.457 15.165 1.00 96.56 95 ASN A N 1
ATOM 746 C CA . ASN A 1 95 ? -16.197 -6.175 14.446 1.00 96.56 95 ASN A CA 1
ATOM 747 C C . ASN A 1 95 ? -16.681 -4.722 14.601 1.00 96.56 95 ASN A C 1
ATOM 749 O O . ASN A 1 95 ? -17.875 -4.468 14.765 1.00 96.56 95 ASN A O 1
ATOM 753 N N . THR A 1 96 ? -15.746 -3.774 14.621 1.00 97.44 96 THR A N 1
ATOM 754 C CA . THR A 1 96 ? -16.017 -2.365 14.915 1.00 97.44 96 THR A CA 1
ATOM 755 C C . THR A 1 96 ? -15.607 -1.513 13.725 1.00 97.44 96 THR A C 1
ATOM 757 O O . THR A 1 96 ? -14.516 -1.678 13.177 1.00 97.44 96 THR A O 1
ATOM 760 N N . THR A 1 97 ? -16.494 -0.607 13.316 1.00 97.69 97 THR A N 1
ATOM 761 C CA . THR A 1 97 ? -16.185 0.400 12.302 1.00 97.69 97 THR A CA 1
ATOM 762 C C . THR A 1 97 ? -15.431 1.551 12.950 1.00 97.69 97 THR A C 1
ATOM 764 O O . THR A 1 97 ? -15.886 2.118 13.946 1.00 97.69 97 THR A O 1
ATOM 767 N N . TYR A 1 98 ? -14.284 1.873 12.369 1.00 98.06 98 TYR A N 1
ATOM 768 C CA . TYR A 1 98 ? -13.447 3.000 12.731 1.00 98.06 98 TYR A CA 1
ATOM 769 C C . TYR A 1 98 ? -13.456 4.028 11.609 1.00 98.06 98 TYR A C 1
ATOM 771 O O . TYR A 1 98 ? -13.467 3.676 10.430 1.00 98.06 98 TYR A O 1
ATOM 779 N N . THR A 1 99 ? -13.431 5.297 11.995 1.00 97.44 99 THR A N 1
ATOM 780 C CA . THR A 1 99 ? -13.292 6.442 11.100 1.00 97.44 99 THR A CA 1
ATOM 781 C C . THR A 1 99 ? -11.925 7.064 11.338 1.00 97.44 99 THR A C 1
ATOM 783 O O . THR A 1 99 ? -11.647 7.534 12.441 1.00 97.44 99 THR A O 1
ATOM 786 N N . PHE A 1 100 ? -11.068 7.078 10.323 1.00 96.25 100 PHE A N 1
ATOM 787 C CA . PHE A 1 100 ? -9.822 7.829 10.362 1.00 96.25 100 PHE A CA 1
ATOM 788 C C . PHE A 1 100 ? -10.120 9.317 10.273 1.00 96.25 100 PHE A C 1
ATOM 790 O O . PHE A 1 100 ? -10.826 9.779 9.377 1.00 96.25 100 PHE A O 1
ATOM 797 N N . ARG A 1 101 ? -9.594 10.067 11.231 1.00 94.06 101 ARG A N 1
ATOM 798 C CA . ARG A 1 101 ? -9.702 11.515 11.295 1.00 94.06 101 ARG A CA 1
ATOM 799 C C . ARG A 1 101 ? -8.321 12.117 11.221 1.00 94.06 101 ARG A C 1
ATOM 801 O O . ARG A 1 101 ? -7.384 11.594 11.824 1.00 94.06 101 ARG A O 1
ATOM 808 N N . CYS A 1 102 ? -8.199 13.229 10.515 1.00 91.00 102 CYS A N 1
ATOM 809 C CA . CYS A 1 102 ? -6.916 13.893 10.366 1.00 91.00 102 CYS A CA 1
ATOM 810 C C . CYS A 1 102 ? -7.043 15.407 10.237 1.00 91.00 102 CYS A C 1
ATOM 812 O O . CYS A 1 102 ? -7.979 15.944 9.639 1.00 91.00 102 CYS A O 1
ATOM 814 N N . GLN A 1 103 ? -6.043 16.101 10.772 1.00 89.19 103 GLN A N 1
ATOM 815 C CA . GLN A 1 103 ? -5.891 17.546 10.659 1.00 89.19 103 GLN A CA 1
ATOM 816 C C . GLN A 1 103 ? -4.493 17.886 10.163 1.00 89.19 103 GLN A C 1
ATOM 818 O O . GLN A 1 103 ? -3.499 17.354 10.661 1.00 89.19 103 GLN A O 1
ATOM 823 N N . MET A 1 104 ? -4.421 18.793 9.191 1.00 84.81 104 MET A N 1
ATOM 824 C CA . MET A 1 104 ? -3.142 19.345 8.757 1.00 84.81 104 MET A CA 1
ATOM 825 C C . MET A 1 104 ? -2.663 20.356 9.792 1.00 84.81 104 MET A C 1
ATOM 827 O O . MET A 1 104 ? -3.419 21.236 10.210 1.00 84.81 104 MET A O 1
ATOM 831 N N . CYS A 1 105 ? -1.413 20.207 10.210 1.00 80.38 105 CYS A N 1
ATOM 832 C CA . CYS A 1 105 ? -0.771 21.080 11.175 1.00 80.38 105 CYS A CA 1
ATOM 833 C C . CYS A 1 105 ? 0.461 21.707 10.529 1.00 80.38 105 CYS A C 1
ATOM 835 O O . CYS A 1 105 ? 1.207 21.029 9.829 1.00 80.38 105 CYS A O 1
ATOM 837 N N . PHE A 1 106 ? 0.644 23.002 10.755 1.00 77.62 106 PHE A N 1
ATOM 838 C CA . PHE A 1 106 ? 1.791 23.760 10.277 1.00 77.62 106 PHE A CA 1
ATOM 839 C C . PHE A 1 106 ? 2.512 24.344 11.481 1.00 77.62 106 PHE A C 1
ATOM 841 O O . PHE A 1 106 ? 1.878 24.928 12.364 1.00 77.62 106 PHE A O 1
ATOM 848 N N . GLU A 1 107 ? 3.828 24.191 11.515 1.00 77.88 107 GLU A N 1
ATOM 849 C CA . GLU A 1 107 ? 4.665 24.868 12.496 1.00 77.88 107 GLU A CA 1
ATOM 850 C C . GLU A 1 107 ? 4.947 26.298 12.030 1.00 77.88 107 GLU A C 1
ATOM 852 O O . GLU A 1 107 ? 5.367 26.536 10.897 1.00 77.88 107 GLU A O 1
ATOM 857 N N . ASN A 1 108 ? 4.703 27.259 12.915 1.00 75.81 108 ASN A N 1
ATOM 858 C CA . ASN A 1 108 ? 5.071 28.655 12.738 1.00 75.81 108 ASN A CA 1
ATOM 859 C C . ASN A 1 108 ? 5.909 29.088 13.946 1.00 75.81 108 ASN A C 1
ATOM 861 O O . ASN A 1 108 ? 5.383 29.498 14.982 1.00 75.81 108 ASN A O 1
ATOM 865 N N . GLY A 1 109 ? 7.230 28.925 13.843 1.00 79.88 109 GLY A N 1
ATOM 866 C CA . GLY A 1 109 ? 8.124 29.062 14.992 1.00 79.88 109 GLY A CA 1
ATOM 867 C C . GLY A 1 109 ? 7.890 27.938 16.006 1.00 79.88 109 GLY A C 1
ATOM 868 O O . GLY A 1 109 ? 8.017 26.771 15.656 1.00 79.88 109 GLY A O 1
ATOM 869 N N . ASN A 1 110 ? 7.532 28.288 17.245 1.00 79.56 110 ASN A N 1
ATOM 870 C CA . ASN A 1 110 ? 7.247 27.320 18.316 1.00 79.56 110 ASN A CA 1
ATOM 871 C C . ASN A 1 110 ? 5.756 26.950 18.428 1.00 79.56 110 ASN A C 1
ATOM 873 O O . ASN A 1 110 ? 5.383 26.185 19.317 1.00 79.56 110 ASN A O 1
ATOM 877 N N . GLU A 1 111 ? 4.893 27.514 17.580 1.00 74.00 111 GLU A N 1
ATOM 878 C CA . GLU A 1 111 ? 3.455 27.249 17.612 1.00 74.00 111 GLU A CA 1
ATOM 879 C C . GLU A 1 111 ? 3.048 26.282 16.499 1.00 74.00 111 GLU A C 1
ATOM 881 O O . GLU A 1 111 ? 3.360 26.480 15.325 1.00 74.00 111 GLU A O 1
ATOM 886 N N . THR A 1 112 ? 2.303 25.239 16.867 1.00 76.94 112 THR A N 1
ATOM 887 C CA . THR A 1 112 ? 1.669 24.326 15.913 1.00 76.94 112 THR A CA 1
ATOM 888 C C . THR A 1 112 ? 0.236 24.783 15.654 1.00 76.94 112 THR A C 1
ATOM 890 O O . THR A 1 112 ? -0.630 24.693 16.526 1.00 76.94 112 T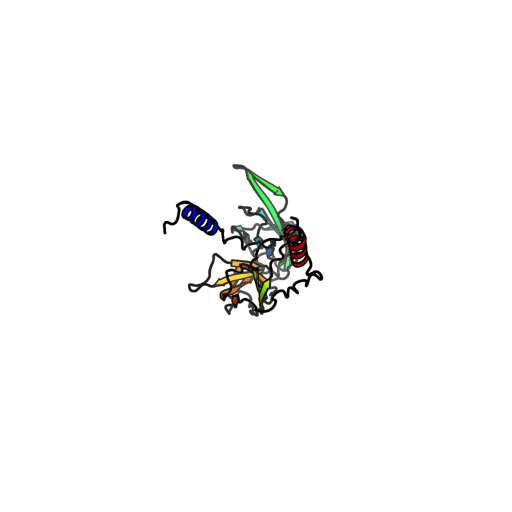HR A O 1
ATOM 893 N N . HIS A 1 113 ? -0.048 25.239 14.436 1.00 76.31 113 HIS A N 1
ATOM 894 C CA . HIS A 1 113 ? -1.398 25.600 14.013 1.00 76.31 113 HIS A CA 1
ATOM 895 C C . HIS A 1 113 ? -2.020 24.470 13.198 1.00 76.31 113 HIS A C 1
ATOM 897 O O . HIS A 1 113 ? -1.647 24.243 12.048 1.00 76.31 113 HIS A O 1
ATOM 903 N N . CYS A 1 114 ? -3.014 23.793 13.771 1.00 79.75 114 CYS A N 1
ATOM 904 C CA . CYS A 1 114 ? -3.786 22.779 13.060 1.00 79.75 114 CYS A CA 1
ATOM 905 C C . CYS A 1 114 ? -5.047 23.402 12.450 1.00 79.75 114 CYS A C 1
ATOM 907 O O . CYS A 1 114 ? -5.938 23.855 13.173 1.00 79.75 114 CYS A O 1
ATOM 909 N N . LYS A 1 115 ? -5.121 23.453 11.117 1.00 71.88 115 LYS A N 1
ATOM 910 C CA . LYS A 1 115 ? -6.279 23.963 10.369 1.00 71.88 115 LYS A CA 1
ATOM 911 C C . LYS A 1 115 ? -6.535 23.100 9.139 1.00 71.88 115 LYS A C 1
ATOM 913 O O . LYS A 1 115 ? -5.612 22.739 8.419 1.00 71.88 115 LYS A O 1
ATOM 918 N N . GLY A 1 116 ? -7.816 22.858 8.867 1.00 75.31 116 GLY A N 1
ATOM 919 C CA . GLY A 1 116 ? -8.262 22.083 7.711 1.00 75.31 116 GLY A CA 1
ATOM 920 C C . GLY A 1 116 ? -8.210 20.571 7.934 1.00 75.31 116 GLY A C 1
ATOM 921 O O . GLY A 1 116 ? -7.494 20.060 8.797 1.00 75.31 116 GLY A O 1
ATOM 922 N N . PHE A 1 117 ? -9.017 19.864 7.153 1.00 78.38 117 PHE A N 1
ATOM 923 C CA . PHE A 1 117 ? -9.026 18.405 7.097 1.00 78.38 117 PHE A CA 1
ATOM 924 C C . PHE A 1 117 ? -7.951 17.934 6.117 1.00 78.38 117 PHE A C 1
ATOM 926 O O . PHE A 1 117 ? -7.698 18.615 5.120 1.00 78.38 117 PHE A O 1
ATOM 933 N N . CYS A 1 118 ? -7.311 16.794 6.391 1.00 83.81 118 CYS A N 1
ATOM 934 C CA . CYS A 1 118 ? -6.490 16.154 5.363 1.00 83.81 118 CYS A CA 1
ATOM 935 C C . CYS A 1 118 ? -7.393 15.433 4.348 1.00 83.81 118 CYS A C 1
ATOM 937 O O . CYS A 1 118 ? -8.563 15.166 4.620 1.00 83.81 118 CYS A O 1
ATOM 939 N N . GLN A 1 119 ? -6.853 15.118 3.173 1.00 83.25 119 GLN A N 1
ATOM 940 C CA . GLN A 1 119 ? -7.612 14.544 2.057 1.00 83.25 119 GLN A CA 1
ATOM 941 C C . GLN A 1 119 ? -8.348 13.241 2.398 1.00 83.25 119 GLN A C 1
ATOM 943 O O . GLN A 1 119 ? -9.425 12.988 1.869 1.00 83.25 119 GLN A O 1
ATOM 948 N N . HIS A 1 120 ? -7.781 12.443 3.301 1.00 87.75 120 HIS A N 1
ATOM 949 C CA . HIS A 1 120 ? -8.331 11.155 3.710 1.00 87.75 120 HIS A CA 1
ATOM 950 C C . HIS A 1 120 ? -9.098 11.224 5.045 1.00 87.75 120 HIS A C 1
ATOM 952 O O . HIS A 1 120 ? -9.353 10.184 5.661 1.00 87.75 120 HIS A O 1
ATOM 958 N N . ASP A 1 121 ? -9.483 12.428 5.504 1.00 90.44 121 ASP A N 1
ATOM 959 C CA . ASP A 1 121 ? -10.381 12.583 6.657 1.00 90.44 121 ASP A CA 1
ATOM 960 C C . ASP A 1 121 ? -11.692 11.843 6.383 1.00 90.44 121 ASP A C 1
ATOM 962 O O . ASP A 1 121 ? -12.260 11.916 5.294 1.00 90.44 121 ASP A O 1
ATOM 966 N N . ARG A 1 122 ? -12.190 11.155 7.408 1.00 93.38 122 ARG A N 1
ATOM 967 C CA . ARG A 1 122 ? -13.404 10.329 7.387 1.00 93.38 122 ARG A CA 1
ATOM 968 C C . ARG A 1 122 ? -13.313 9.035 6.587 1.00 93.38 122 ARG A C 1
ATOM 970 O O . ARG A 1 122 ? -14.348 8.428 6.327 1.00 93.38 122 ARG A O 1
ATOM 977 N N . THR A 1 123 ? -12.111 8.569 6.255 1.00 94.50 123 THR A N 1
ATOM 978 C CA . THR A 1 123 ? -11.956 7.220 5.693 1.00 94.50 123 THR A CA 1
ATOM 979 C C . THR A 1 123 ? -12.394 6.185 6.725 1.00 94.50 123 THR A C 1
ATOM 981 O O . THR A 1 123 ? -11.867 6.139 7.836 1.00 94.50 123 THR A O 1
ATOM 984 N N . THR A 1 124 ? -13.367 5.358 6.370 1.00 96.75 124 THR A N 1
ATOM 985 C CA . THR A 1 124 ? -13.944 4.325 7.234 1.00 96.75 124 THR A CA 1
ATOM 986 C C . THR A 1 124 ? -13.362 2.953 6.926 1.00 96.75 124 THR A C 1
ATOM 988 O O . THR A 1 124 ? -13.120 2.626 5.772 1.00 96.75 124 THR A O 1
ATOM 991 N N . PHE A 1 125 ? -13.194 2.106 7.938 1.00 96.50 125 PHE A N 1
ATOM 992 C CA . PHE A 1 125 ? -12.961 0.671 7.753 1.00 96.50 125 PHE A CA 1
ATOM 993 C C . PHE A 1 125 ? -13.531 -0.120 8.930 1.00 96.50 125 PHE A C 1
ATOM 995 O O . PHE A 1 125 ? -13.745 0.412 10.016 1.00 96.50 125 PHE A O 1
ATOM 1002 N N . THR A 1 126 ? -13.801 -1.407 8.727 1.00 96.81 126 THR A N 1
ATOM 1003 C CA . THR A 1 126 ? -14.377 -2.293 9.743 1.00 96.81 126 THR A CA 1
ATOM 1004 C C . THR A 1 126 ? -13.426 -3.433 10.064 1.00 96.81 126 THR A C 1
ATOM 1006 O O . THR A 1 126 ? -13.042 -4.212 9.185 1.00 96.81 126 THR A O 1
ATOM 1009 N N . THR A 1 127 ? -13.070 -3.555 11.341 1.00 96.62 127 THR A N 1
ATOM 1010 C CA . THR A 1 127 ? -12.234 -4.652 11.832 1.00 96.62 127 THR A CA 1
ATOM 1011 C C . THR A 1 127 ? -12.986 -5.980 11.804 1.00 96.62 127 THR A C 1
ATOM 1013 O O . THR A 1 127 ? -14.206 -6.031 11.943 1.00 96.62 127 THR A O 1
ATOM 1016 N N . GLY A 1 128 ? -12.255 -7.076 11.628 1.00 94.25 128 GLY A N 1
ATOM 1017 C CA . GLY A 1 128 ? -12.750 -8.430 11.858 1.00 94.25 128 GLY A CA 1
ATOM 1018 C C . GLY A 1 128 ? -12.614 -8.854 13.321 1.00 94.25 128 GLY A C 1
ATOM 1019 O O . GLY A 1 128 ? -12.363 -8.046 14.220 1.00 94.25 128 GLY A O 1
ATOM 1020 N N . SER A 1 129 ? -12.736 -10.158 13.566 1.00 93.19 129 SER A N 1
ATOM 1021 C CA . SER A 1 129 ? -12.498 -10.759 14.885 1.00 93.19 129 SER A CA 1
ATOM 1022 C C . SER A 1 129 ? -11.024 -11.085 15.154 1.00 93.19 129 SER A C 1
ATOM 1024 O O . SER A 1 129 ? -10.615 -11.176 16.313 1.00 93.19 129 SER A O 1
ATOM 1026 N N . ALA A 1 130 ? -10.222 -11.247 14.100 1.00 89.00 130 ALA A N 1
ATOM 1027 C CA . ALA A 1 130 ? -8.874 -11.791 14.184 1.00 89.00 130 ALA A CA 1
ATOM 1028 C C . ALA A 1 130 ? -7.782 -10.731 14.417 1.00 89.00 130 ALA A C 1
ATOM 1030 O O . ALA A 1 130 ? -7.869 -9.584 13.970 1.00 89.00 130 ALA A O 1
ATOM 1031 N N . LEU A 1 131 ? -6.714 -11.168 15.086 1.00 91.12 131 LEU A N 1
ATOM 1032 C CA . LEU A 1 131 ? -5.390 -10.554 15.016 1.00 91.12 131 LEU A CA 1
ATOM 1033 C C . LEU A 1 131 ? -4.598 -11.226 13.899 1.00 91.12 131 LEU A C 1
ATOM 1035 O O . LEU A 1 131 ? -4.643 -12.451 13.764 1.00 91.12 131 LEU A O 1
ATOM 1039 N N . GLU A 1 132 ? -3.837 -10.454 13.131 1.00 87.81 132 GLU A N 1
ATOM 1040 C CA . GLU A 1 132 ? -2.957 -11.040 12.127 1.00 87.81 132 GLU A CA 1
ATOM 1041 C C . GLU A 1 132 ? -1.640 -11.487 12.772 1.00 87.81 132 GLU A C 1
ATOM 1043 O O . GLU A 1 132 ? -0.735 -10.695 13.054 1.00 87.81 132 GLU A O 1
ATOM 1048 N N . THR A 1 133 ? -1.511 -12.795 12.977 1.00 84.75 133 THR A N 1
ATOM 1049 C CA . THR A 1 133 ? -0.311 -13.424 13.548 1.00 84.75 133 THR A CA 1
ATOM 1050 C C . THR A 1 133 ? 0.685 -13.872 12.479 1.00 84.75 133 THR A C 1
ATOM 1052 O O . THR A 1 133 ? 1.887 -13.853 12.722 1.00 84.75 133 THR A O 1
ATOM 1055 N N . SER A 1 134 ? 0.238 -14.121 11.248 1.00 77.94 134 SER A N 1
ATOM 1056 C CA . SER A 1 134 ? 1.071 -14.499 10.094 1.00 77.94 134 SER A CA 1
ATOM 1057 C C . SER A 1 134 ? 0.678 -13.702 8.851 1.00 77.94 134 SER A C 1
ATOM 1059 O O . SER A 1 134 ? -0.443 -13.210 8.782 1.00 77.94 134 SER A O 1
ATOM 1061 N N . ALA A 1 135 ? 1.609 -13.538 7.909 1.00 71.12 135 ALA A N 1
ATOM 1062 C CA . ALA A 1 135 ? 1.328 -12.827 6.665 1.00 71.12 135 ALA A CA 1
ATOM 1063 C C . ALA A 1 135 ? 0.328 -13.630 5.804 1.00 71.12 135 ALA A C 1
ATOM 1065 O O . ALA A 1 135 ? 0.413 -14.864 5.778 1.00 71.12 135 ALA A O 1
ATOM 1066 N N . PRO A 1 136 ? -0.618 -12.978 5.104 1.00 71.62 136 PRO A N 1
ATOM 1067 C CA . PRO A 1 136 ? -1.535 -13.677 4.217 1.00 71.62 136 PRO A CA 1
ATOM 1068 C C . PRO A 1 136 ? -0.783 -14.341 3.056 1.00 71.62 136 PRO A C 1
ATOM 1070 O O . PRO A 1 136 ? 0.258 -13.870 2.602 1.00 71.62 136 PRO A O 1
ATOM 1073 N N . ALA A 1 137 ? -1.326 -15.454 2.565 1.00 71.44 137 ALA A N 1
ATOM 1074 C CA . ALA A 1 137 ? -0.795 -16.122 1.387 1.00 71.44 137 ALA A CA 1
ATOM 1075 C C . ALA A 1 137 ? -1.261 -15.379 0.128 1.00 71.44 137 ALA A C 1
ATOM 1077 O O . ALA A 1 137 ? -2.398 -15.548 -0.303 1.00 71.44 137 ALA A O 1
ATOM 1078 N N . TYR A 1 138 ? -0.383 -14.568 -0.458 1.00 74.44 138 TYR A N 1
ATOM 1079 C CA . TYR A 1 138 ? -0.592 -13.982 -1.780 1.00 74.44 138 TYR A CA 1
ATOM 1080 C C . TYR A 1 138 ? -0.058 -14.943 -2.850 1.00 74.44 138 TYR A C 1
ATOM 1082 O O . TYR A 1 138 ? 1.116 -15.310 -2.833 1.00 74.44 138 TYR A O 1
ATOM 1090 N N . THR A 1 139 ? -0.921 -15.373 -3.776 1.00 70.62 139 THR A N 1
ATOM 1091 C CA . THR A 1 139 ? -0.495 -16.182 -4.929 1.00 70.62 139 THR A CA 1
ATOM 1092 C C . THR A 1 139 ? -0.286 -15.269 -6.126 1.00 70.62 139 THR A C 1
ATOM 1094 O O . THR A 1 139 ? -1.236 -14.821 -6.767 1.00 70.62 139 THR A O 1
ATOM 1097 N N . GLU A 1 140 ? 0.978 -14.994 -6.413 1.00 71.12 140 GLU A N 1
ATOM 1098 C CA . GLU A 1 140 ? 1.390 -14.094 -7.479 1.00 71.12 140 GLU A CA 1
ATOM 1099 C C . GLU A 1 140 ? 1.021 -14.640 -8.872 1.00 71.12 140 GLU A C 1
ATOM 1101 O O . GLU A 1 140 ? 1.390 -15.753 -9.253 1.00 71.12 140 GLU A O 1
ATOM 1106 N N . SER A 1 141 ? 0.317 -13.828 -9.664 1.00 76.94 141 SER A N 1
ATOM 1107 C CA . SER A 1 141 ? 0.039 -14.091 -11.079 1.00 76.94 141 SER A CA 1
ATOM 1108 C C . SER A 1 141 ? 0.018 -12.771 -11.837 1.00 76.94 141 SER A C 1
ATOM 1110 O O . SER A 1 141 ? -1.003 -12.085 -11.863 1.00 76.94 141 SER A O 1
ATOM 1112 N N . ASN A 1 142 ? 1.132 -12.442 -12.489 1.00 82.75 142 ASN A N 1
ATOM 1113 C CA . ASN A 1 142 ? 1.300 -11.162 -13.167 1.00 82.75 142 ASN A CA 1
ATOM 1114 C C . ASN A 1 142 ? 1.201 -11.320 -14.686 1.00 82.75 142 ASN A C 1
ATOM 1116 O O . ASN A 1 142 ? 1.856 -12.173 -15.286 1.00 82.75 142 ASN A O 1
ATOM 1120 N N . LYS A 1 143 ? 0.419 -10.452 -15.323 1.00 85.25 143 LYS A N 1
ATOM 1121 C CA . LYS A 1 143 ? 0.429 -10.218 -16.765 1.00 85.25 143 LYS A CA 1
ATOM 1122 C C . LYS A 1 143 ? 1.287 -8.997 -17.050 1.00 85.25 143 LYS A C 1
ATOM 1124 O O . LYS A 1 143 ? 1.028 -7.917 -16.529 1.00 85.25 143 LYS A O 1
ATOM 1129 N N . VAL A 1 144 ? 2.289 -9.176 -17.897 1.00 87.75 144 VAL A N 1
ATOM 1130 C CA . VAL A 1 144 ? 3.218 -8.117 -18.290 1.00 87.75 144 VAL A CA 1
ATOM 1131 C C . VAL A 1 144 ? 2.908 -7.739 -19.726 1.00 87.75 144 VAL A C 1
ATOM 1133 O O . VAL A 1 144 ? 2.818 -8.607 -20.593 1.00 87.75 144 VAL A O 1
ATOM 1136 N N . SER A 1 145 ? 2.734 -6.451 -19.986 1.00 87.25 145 SER A N 1
ATOM 1137 C CA . SER A 1 145 ? 2.585 -5.927 -21.339 1.00 87.25 145 SER A CA 1
ATOM 1138 C C . SER A 1 145 ? 3.477 -4.720 -21.526 1.00 87.25 145 SER A C 1
ATOM 1140 O O . SER A 1 145 ? 3.585 -3.875 -20.642 1.00 87.25 145 SER A O 1
ATOM 1142 N N . HIS A 1 146 ? 4.082 -4.617 -22.697 1.00 85.06 146 HIS A N 1
ATOM 1143 C CA . HIS A 1 146 ? 4.909 -3.489 -23.079 1.00 85.06 146 HIS A CA 1
ATOM 1144 C C . HIS A 1 146 ? 4.372 -2.903 -24.376 1.00 85.06 146 HIS A C 1
ATOM 1146 O O . HIS A 1 146 ? 4.032 -3.638 -25.303 1.00 85.06 146 HIS A O 1
ATOM 1152 N N . LYS A 1 147 ? 4.261 -1.578 -24.425 1.00 82.81 147 LYS A N 1
ATOM 1153 C CA . LYS A 1 147 ? 3.879 -0.842 -25.630 1.00 82.81 147 LYS A CA 1
ATOM 1154 C C . LYS A 1 147 ? 4.752 0.391 -25.781 1.00 82.81 147 LYS A C 1
ATOM 1156 O O . LYS A 1 147 ? 5.140 1.011 -24.794 1.00 82.81 147 LYS A O 1
ATOM 1161 N N . ARG A 1 148 ? 5.015 0.786 -27.023 1.00 78.62 148 ARG A N 1
ATOM 1162 C CA . ARG A 1 148 ? 5.568 2.106 -27.325 1.00 78.62 148 ARG A CA 1
ATOM 1163 C C . ARG A 1 148 ? 4.413 3.059 -27.600 1.00 78.62 148 ARG A C 1
ATOM 1165 O O . ARG A 1 148 ? 3.555 2.754 -28.426 1.00 78.62 148 ARG A O 1
ATOM 1172 N N . GLN A 1 149 ? 4.375 4.186 -26.905 1.00 70.69 149 GLN A N 1
ATOM 1173 C CA . GLN A 1 149 ? 3.395 5.233 -27.150 1.00 70.69 149 GLN A CA 1
ATOM 1174 C C . GLN A 1 149 ? 4.054 6.335 -27.991 1.00 70.69 149 GLN A C 1
ATOM 1176 O O . GLN A 1 149 ? 5.091 6.869 -27.584 1.00 70.69 149 GLN A O 1
ATOM 1181 N N . PRO A 1 150 ? 3.512 6.666 -29.179 1.00 62.25 150 PRO A N 1
ATOM 1182 C CA . PRO A 1 150 ? 3.997 7.813 -29.933 1.00 62.25 150 PRO A CA 1
ATOM 1183 C C . PRO A 1 150 ? 3.719 9.090 -29.134 1.00 62.25 150 PRO A C 1
ATOM 1185 O O . PRO A 1 150 ? 2.682 9.199 -28.476 1.00 62.25 150 PRO A O 1
ATOM 1188 N N . LEU A 1 151 ? 4.636 10.058 -29.187 1.00 59.44 151 LEU A N 1
ATOM 1189 C CA . LEU A 1 151 ? 4.358 11.386 -28.650 1.00 59.44 151 LEU A CA 1
ATOM 1190 C C . LEU A 1 151 ? 3.254 12.020 -29.510 1.00 59.44 151 LEU A C 1
ATOM 1192 O O . LEU A 1 151 ? 3.425 12.164 -30.722 1.00 59.44 151 LEU A O 1
ATOM 1196 N N . ILE A 1 152 ? 2.128 12.395 -28.901 1.00 51.69 152 ILE A N 1
ATOM 1197 C CA . ILE A 1 152 ? 1.145 13.268 -29.550 1.00 51.69 152 ILE A CA 1
ATOM 1198 C C . ILE A 1 152 ? 1.753 14.673 -29.502 1.00 51.69 152 ILE A C 1
ATOM 1200 O O . ILE A 1 152 ? 1.640 15.373 -28.502 1.00 51.69 152 ILE A O 1
ATOM 1204 N N . ASN A 1 153 ? 2.506 15.043 -30.538 1.00 46.50 153 ASN A N 1
ATOM 1205 C CA . ASN A 1 153 ? 3.027 16.399 -30.671 1.00 46.50 153 ASN A CA 1
ATOM 1206 C C . ASN A 1 153 ? 1.902 17.317 -31.166 1.00 46.50 153 ASN A C 1
ATOM 1208 O O . ASN A 1 153 ? 1.549 17.267 -32.341 1.00 46.50 153 ASN A O 1
ATOM 1212 N N . ASP A 1 154 ? 1.435 18.221 -30.306 1.00 44.41 154 ASP A N 1
ATOM 1213 C CA . ASP A 1 154 ? 0.706 19.434 -30.714 1.00 44.41 154 ASP A CA 1
ATOM 1214 C C . ASP A 1 154 ? 1.657 20.537 -31.246 1.00 44.41 154 ASP A C 1
ATOM 1216 O O . ASP A 1 154 ? 1.240 21.671 -31.476 1.00 44.41 154 ASP A O 1
ATOM 1220 N N . ALA A 1 155 ? 2.949 20.235 -31.466 1.00 41.09 155 ALA A N 1
ATOM 1221 C CA . ALA A 1 155 ? 3.954 21.197 -31.929 1.00 41.09 155 ALA A CA 1
ATOM 1222 C C . ALA A 1 155 ? 4.672 20.754 -33.231 1.00 41.09 155 ALA A C 1
ATOM 1224 O O . ALA A 1 155 ? 5.025 19.578 -33.362 1.00 41.09 155 ALA A O 1
ATOM 1225 N N . PRO A 1 156 ? 4.954 21.668 -34.190 1.00 38.47 156 PRO A N 1
ATOM 1226 C CA . PRO A 1 156 ? 5.236 21.307 -35.584 1.00 38.47 156 PRO A CA 1
ATOM 1227 C C . PRO A 1 156 ? 6.704 20.997 -35.938 1.00 38.47 156 PRO A C 1
ATOM 1229 O O . PRO A 1 156 ? 7.013 20.874 -37.122 1.00 38.47 156 PRO A O 1
ATOM 1232 N N . CYS A 1 157 ? 7.630 20.854 -34.983 1.00 34.25 157 CYS A N 1
ATOM 1233 C CA . CYS A 1 157 ? 9.058 20.749 -35.315 1.00 34.25 157 CYS A CA 1
ATOM 1234 C C . CYS A 1 157 ? 9.811 19.691 -34.486 1.00 34.25 157 CYS A C 1
ATOM 1236 O O . CYS A 1 157 ? 10.106 19.920 -33.317 1.00 34.25 157 CYS A O 1
ATOM 1238 N N . GLY A 1 158 ? 10.211 18.586 -35.131 1.00 39.09 158 GLY A N 1
ATOM 1239 C CA . GLY A 1 158 ? 11.304 17.701 -34.690 1.00 39.09 158 GLY A CA 1
ATOM 1240 C C . GLY A 1 158 ? 10.924 16.221 -34.503 1.00 39.09 158 GLY A C 1
ATOM 1241 O O . GLY A 1 158 ? 9.787 15.932 -34.131 1.00 39.09 158 GLY A O 1
ATOM 1242 N N . PRO A 1 159 ? 11.848 15.264 -34.755 1.00 41.31 159 PRO A N 1
ATOM 1243 C CA . PRO A 1 159 ? 11.617 13.852 -34.466 1.00 41.31 159 PRO A CA 1
ATOM 1244 C C . PRO A 1 159 ? 11.574 13.655 -32.947 1.00 41.31 159 PRO A C 1
ATOM 1246 O O . PRO A 1 159 ? 12.603 13.625 -32.277 1.00 41.31 159 PRO A O 1
ATOM 1249 N N . SER A 1 160 ? 10.369 13.563 -32.397 1.00 50.72 160 SER A N 1
ATOM 1250 C CA . SER A 1 160 ? 10.136 13.317 -30.979 1.00 50.72 160 SER A CA 1
ATOM 1251 C C . SER A 1 160 ? 10.174 11.813 -30.694 1.00 50.72 160 SER A C 1
ATOM 1253 O O . SER A 1 160 ? 9.423 11.019 -31.265 1.00 50.72 160 SER A O 1
ATOM 1255 N N . GLY A 1 161 ? 11.089 11.394 -29.820 1.00 55.16 161 GLY A N 1
ATOM 1256 C CA . GLY A 1 161 ? 11.165 10.015 -29.349 1.00 55.16 161 GLY A CA 1
ATOM 1257 C C . GLY A 1 161 ? 9.965 9.687 -28.458 1.00 55.16 161 GLY A C 1
ATOM 1258 O O . GLY A 1 161 ? 9.768 10.335 -27.440 1.00 55.16 161 GLY A O 1
ATOM 1259 N N . GLY A 1 162 ? 9.128 8.721 -28.858 1.00 64.25 162 GLY A N 1
ATOM 1260 C CA . GLY A 1 162 ? 8.001 8.240 -28.038 1.00 64.25 162 GLY A CA 1
ATOM 1261 C C . GLY A 1 162 ? 8.427 7.633 -26.689 1.00 64.25 162 GLY A C 1
ATOM 1262 O O . GLY A 1 162 ? 9.608 7.426 -26.447 1.00 64.25 162 GLY A O 1
ATOM 1263 N N . SER A 1 163 ? 7.487 7.288 -25.812 1.00 77.88 163 SER A N 1
ATOM 1264 C CA . SER A 1 163 ? 7.792 6.621 -24.534 1.00 77.88 163 SER A CA 1
ATOM 1265 C C . SER A 1 163 ? 7.543 5.113 -24.602 1.00 77.88 163 SER A C 1
ATOM 1267 O O . SER A 1 163 ? 6.681 4.638 -25.348 1.00 77.88 163 SER A O 1
ATOM 1269 N N . HIS A 1 164 ? 8.283 4.333 -23.815 1.00 80.75 164 HIS A N 1
ATOM 1270 C CA . HIS A 1 164 ? 7.932 2.941 -23.539 1.00 80.75 164 HIS A CA 1
ATOM 1271 C C . HIS A 1 164 ? 7.057 2.888 -22.296 1.00 80.75 164 HIS A C 1
ATOM 1273 O O . HIS A 1 164 ? 7.441 3.396 -21.249 1.00 80.75 164 HIS A O 1
ATOM 1279 N N . ILE A 1 165 ? 5.912 2.225 -22.397 1.00 85.62 165 ILE A N 1
ATOM 1280 C CA . ILE A 1 165 ? 5.020 1.977 -21.274 1.00 85.62 165 ILE A CA 1
ATOM 1281 C C . ILE A 1 165 ? 5.067 0.486 -20.955 1.00 85.62 165 ILE A C 1
ATOM 1283 O O . ILE A 1 165 ? 4.667 -0.346 -21.776 1.00 85.62 165 ILE A O 1
ATOM 1287 N N . LEU A 1 166 ? 5.570 0.151 -19.771 1.00 87.56 166 LEU A N 1
ATOM 1288 C CA . LEU A 1 166 ? 5.485 -1.184 -19.193 1.00 87.56 166 LEU A CA 1
ATOM 1289 C C . LEU A 1 166 ? 4.298 -1.218 -18.242 1.00 87.56 166 LEU A C 1
ATOM 1291 O O . LEU A 1 166 ? 4.258 -0.463 -17.278 1.00 87.56 166 LEU A O 1
ATOM 1295 N N . THR A 1 167 ? 3.357 -2.116 -18.487 1.00 89.50 167 THR A N 1
ATOM 1296 C CA . THR A 1 167 ? 2.234 -2.363 -17.587 1.00 89.50 167 THR A CA 1
ATOM 1297 C C . THR A 1 167 ? 2.370 -3.752 -16.981 1.00 89.50 167 THR A C 1
ATOM 1299 O O . THR A 1 167 ? 2.544 -4.735 -17.704 1.00 89.50 167 THR A O 1
ATOM 1302 N N . ILE A 1 168 ? 2.291 -3.831 -15.658 1.00 89.44 168 ILE A N 1
ATOM 1303 C CA . ILE A 1 168 ? 2.346 -5.062 -14.871 1.00 89.44 168 ILE A CA 1
ATOM 1304 C C . ILE A 1 168 ? 1.018 -5.160 -14.133 1.00 89.44 168 ILE A C 1
ATOM 1306 O O . ILE A 1 168 ? 0.732 -4.318 -13.294 1.00 89.44 168 ILE A O 1
ATOM 1310 N N . LYS A 1 169 ? 0.212 -6.174 -14.449 1.00 88.81 169 LYS A N 1
ATOM 1311 C CA . LYS A 1 169 ? -1.085 -6.419 -13.808 1.00 88.81 169 LYS A CA 1
ATOM 1312 C C . LYS A 1 169 ? -1.058 -7.725 -13.034 1.00 88.81 169 LYS A C 1
ATOM 1314 O O . LYS A 1 169 ? -1.001 -8.787 -13.652 1.00 88.81 169 LYS A O 1
ATOM 1319 N N . GLY A 1 170 ? -1.112 -7.654 -11.716 1.00 83.94 170 GLY A N 1
ATOM 1320 C CA . GLY A 1 170 ? -1.330 -8.781 -10.817 1.00 83.94 170 GLY A CA 1
ATOM 1321 C C . GLY A 1 170 ? -2.802 -8.950 -10.439 1.00 83.94 170 GLY A C 1
ATOM 1322 O O . GLY A 1 170 ? -3.670 -8.181 -10.859 1.00 83.94 170 GLY A O 1
ATOM 1323 N N . ASN A 1 171 ? -3.081 -9.961 -9.620 1.00 85.75 171 ASN A N 1
ATOM 1324 C CA . ASN A 1 171 ? -4.387 -10.135 -8.991 1.00 85.75 171 ASN A CA 1
ATOM 1325 C C . ASN A 1 171 ? -4.388 -9.417 -7.638 1.00 85.75 171 ASN A C 1
ATOM 1327 O O . ASN A 1 171 ? -3.548 -9.720 -6.798 1.00 85.75 171 ASN A O 1
ATOM 1331 N N . SER A 1 172 ? -5.330 -8.508 -7.397 1.00 83.38 172 SER A N 1
ATOM 1332 C CA . SER A 1 172 ? -5.477 -7.915 -6.064 1.00 83.38 172 SER A CA 1
ATOM 1333 C C . SER A 1 172 ? -6.086 -8.925 -5.079 1.00 83.38 172 SER A C 1
ATOM 1335 O O . SER A 1 172 ? -7.009 -9.660 -5.433 1.00 83.38 172 SER A O 1
ATOM 1337 N N . ASP A 1 173 ? -5.596 -8.946 -3.841 1.00 84.81 173 ASP A N 1
ATOM 1338 C CA . ASP A 1 173 ? -6.112 -9.766 -2.742 1.00 84.81 173 ASP A CA 1
ATOM 1339 C C . ASP A 1 173 ? -6.689 -8.842 -1.658 1.00 84.81 173 ASP A C 1
ATOM 1341 O O . ASP A 1 173 ? -5.995 -7.931 -1.206 1.00 84.81 173 ASP A O 1
ATOM 1345 N N . PRO A 1 174 ? -7.933 -9.059 -1.196 1.00 79.56 174 PRO A N 1
ATOM 1346 C CA . PRO A 1 174 ? -8.557 -8.213 -0.179 1.00 79.56 174 PRO A CA 1
ATOM 1347 C C . PRO A 1 174 ? -7.833 -8.208 1.178 1.00 79.56 174 PRO A C 1
ATOM 1349 O O . PRO A 1 174 ? -8.138 -7.360 2.014 1.00 79.56 174 PRO A O 1
ATOM 1352 N N . LYS A 1 175 ? -6.912 -9.147 1.432 1.00 81.19 175 LYS A N 1
ATOM 1353 C CA . LYS A 1 175 ? -6.087 -9.217 2.651 1.00 81.19 175 LYS A CA 1
ATOM 1354 C C . LYS A 1 175 ? -4.773 -8.438 2.542 1.00 81.19 175 LYS A C 1
ATOM 1356 O O . LYS A 1 175 ? -4.036 -8.363 3.525 1.00 81.19 175 LYS A O 1
ATOM 1361 N N . VAL A 1 176 ? -4.468 -7.893 1.370 1.00 87.25 176 VAL A N 1
ATOM 1362 C CA . VAL A 1 176 ? -3.289 -7.064 1.118 1.00 87.25 176 VAL A CA 1
ATOM 1363 C C . VAL A 1 176 ? -3.691 -5.597 1.256 1.00 87.25 176 VAL A C 1
ATOM 1365 O O . VAL A 1 176 ? -4.745 -5.186 0.782 1.00 87.25 176 VAL A O 1
ATOM 1368 N N . ALA A 1 177 ? -2.864 -4.824 1.950 1.00 87.25 177 ALA A N 1
ATOM 1369 C CA . ALA A 1 177 ? -3.050 -3.395 2.157 1.00 87.25 177 ALA A CA 1
ATOM 1370 C C . ALA A 1 177 ? -2.630 -2.573 0.944 1.00 87.25 177 ALA A C 1
ATOM 1372 O O . ALA A 1 177 ? -3.318 -1.612 0.609 1.00 87.25 177 ALA A O 1
ATOM 1373 N N . TRP A 1 178 ? -1.491 -2.925 0.348 1.00 89.62 178 TRP A N 1
ATOM 1374 C CA . TRP A 1 178 ? -0.929 -2.286 -0.836 1.00 89.62 178 TRP A CA 1
ATOM 1375 C C . TRP A 1 178 ? 0.191 -3.158 -1.430 1.00 89.62 178 TRP A C 1
ATOM 1377 O O . TRP A 1 178 ? 0.607 -4.162 -0.842 1.00 89.62 178 TRP A O 1
ATOM 1387 N N . TYR A 1 179 ? 0.667 -2.779 -2.609 1.00 88.62 179 TYR A N 1
ATOM 1388 C CA . TYR A 1 179 ? 1.664 -3.491 -3.396 1.00 88.62 179 TYR A CA 1
ATOM 1389 C C . TYR A 1 179 ? 2.890 -2.622 -3.651 1.00 88.62 179 TYR A C 1
ATOM 1391 O O . TYR A 1 179 ? 2.768 -1.448 -3.999 1.00 88.62 179 TYR A O 1
ATOM 1399 N N . GLU A 1 180 ? 4.069 -3.220 -3.539 1.00 89.75 180 GLU A N 1
ATOM 1400 C CA . GLU A 1 180 ? 5.349 -2.580 -3.803 1.00 89.75 180 GLU A CA 1
ATOM 1401 C C . GLU A 1 180 ? 5.995 -3.195 -5.044 1.00 89.75 180 GLU A C 1
ATOM 1403 O O . GLU A 1 180 ? 6.257 -4.396 -5.091 1.00 89.75 180 GLU A O 1
ATOM 1408 N N . LEU A 1 181 ? 6.281 -2.378 -6.053 1.00 89.38 181 LEU A N 1
ATOM 1409 C CA . LEU A 1 181 ? 7.041 -2.778 -7.224 1.00 89.38 181 LEU A CA 1
ATOM 1410 C C . LEU A 1 181 ? 8.449 -2.185 -7.149 1.00 89.38 181 LEU A C 1
ATOM 1412 O O . LEU A 1 181 ? 8.652 -0.997 -7.411 1.00 89.38 181 LEU A O 1
ATOM 1416 N N . THR A 1 182 ? 9.423 -3.040 -6.854 1.00 90.75 182 THR A N 1
ATOM 1417 C CA . THR A 1 182 ? 10.820 -2.642 -6.643 1.00 90.75 182 THR A CA 1
ATOM 1418 C C . THR A 1 182 ? 11.687 -3.121 -7.798 1.00 90.75 182 THR A C 1
ATOM 1420 O O . THR A 1 182 ? 11.643 -4.293 -8.193 1.00 90.75 182 THR A O 1
ATOM 1423 N N . LYS A 1 183 ? 12.475 -2.213 -8.382 1.00 90.81 183 LYS A N 1
ATOM 1424 C CA . LYS A 1 183 ? 13.393 -2.553 -9.476 1.00 90.81 183 LYS A CA 1
ATOM 1425 C C . LYS A 1 183 ? 14.505 -3.473 -8.967 1.00 90.81 183 LYS A C 1
ATOM 1427 O O . LYS A 1 183 ? 15.040 -3.293 -7.877 1.00 90.81 183 LYS A O 1
ATOM 1432 N N . LEU A 1 184 ? 14.881 -4.452 -9.781 1.00 92.12 184 LEU A N 1
ATOM 1433 C CA . LEU A 1 184 ? 16.005 -5.346 -9.519 1.00 92.12 184 LEU A CA 1
ATOM 1434 C C . LEU A 1 184 ? 17.231 -4.915 -10.329 1.00 92.12 184 LEU A C 1
ATOM 1436 O O . LEU A 1 184 ? 17.143 -4.636 -11.528 1.00 92.12 184 LEU A O 1
ATOM 1440 N N . THR A 1 185 ? 18.387 -4.901 -9.677 1.00 89.25 185 THR A N 1
ATOM 1441 C CA . THR A 1 185 ? 19.714 -4.711 -10.271 1.00 89.25 185 THR A CA 1
ATOM 1442 C C . THR A 1 185 ? 20.517 -6.006 -10.164 1.00 89.25 185 THR A C 1
ATOM 1444 O O . THR A 1 185 ? 20.058 -7.007 -9.613 1.00 89.25 185 THR A O 1
ATOM 1447 N N . LYS A 1 186 ? 21.735 -6.013 -10.718 1.00 85.75 186 LYS A N 1
ATOM 1448 C CA . LYS A 1 186 ? 22.644 -7.164 -10.594 1.00 85.75 186 LYS A CA 1
ATOM 1449 C C . LYS A 1 186 ? 23.017 -7.458 -9.138 1.00 85.75 186 LYS A C 1
ATOM 1451 O O . LYS A 1 186 ? 23.237 -8.618 -8.808 1.00 85.75 186 LYS A O 1
ATOM 1456 N N . ASP A 1 187 ? 23.042 -6.423 -8.301 1.00 86.69 187 ASP A N 1
ATOM 1457 C CA . ASP A 1 187 ? 23.498 -6.491 -6.912 1.00 86.69 187 ASP A CA 1
ATOM 1458 C C . ASP A 1 187 ? 22.340 -6.656 -5.908 1.00 86.69 187 ASP A C 1
ATOM 1460 O O . ASP A 1 187 ? 22.577 -6.752 -4.706 1.00 86.69 187 ASP A O 1
ATOM 1464 N N . GLY A 1 188 ? 21.084 -6.708 -6.376 1.00 87.19 188 GLY A N 1
ATOM 1465 C CA . GLY A 1 188 ? 19.908 -6.925 -5.530 1.00 87.19 188 GLY A CA 1
ATOM 1466 C C . GLY A 1 188 ? 18.735 -6.000 -5.854 1.00 87.19 188 GLY A C 1
ATOM 1467 O O . GLY A 1 188 ? 18.450 -5.720 -7.015 1.00 87.19 188 GLY A O 1
ATOM 1468 N N . LYS A 1 189 ? 18.009 -5.561 -4.821 1.00 86.38 189 LYS A N 1
ATOM 1469 C CA . LYS A 1 189 ? 16.896 -4.610 -4.957 1.00 86.38 189 LYS A CA 1
ATOM 1470 C C . LYS A 1 189 ? 17.424 -3.176 -5.019 1.00 86.38 189 LYS A C 1
ATOM 1472 O O . LYS A 1 189 ? 18.261 -2.786 -4.209 1.00 86.38 189 LYS A O 1
ATOM 1477 N N . ASP A 1 190 ? 16.906 -2.393 -5.954 1.00 84.56 190 ASP A N 1
ATOM 1478 C CA . ASP A 1 190 ? 17.164 -0.960 -6.064 1.00 84.56 190 ASP A CA 1
ATOM 1479 C C . ASP A 1 190 ? 16.162 -0.195 -5.201 1.00 84.56 190 ASP A C 1
ATOM 1481 O O . ASP A 1 190 ? 15.060 0.127 -5.641 1.00 84.56 190 ASP A O 1
ATOM 1485 N N . ALA A 1 191 ? 16.554 0.093 -3.961 1.00 75.00 191 ALA A N 1
ATOM 1486 C CA . ALA A 1 191 ? 15.714 0.814 -3.007 1.00 75.00 191 ALA A CA 1
ATOM 1487 C C . ALA A 1 191 ? 15.382 2.254 -3.442 1.00 75.00 191 ALA A C 1
ATOM 1489 O O . ALA A 1 191 ? 14.517 2.884 -2.843 1.00 75.00 191 ALA A O 1
ATOM 1490 N N . SER A 1 192 ? 16.074 2.793 -4.453 1.00 71.38 192 SER A N 1
ATOM 1491 C CA . SER A 1 192 ? 15.793 4.133 -4.976 1.00 71.38 192 SER A CA 1
ATOM 1492 C C . SER A 1 192 ? 14.669 4.155 -6.013 1.00 71.38 192 SER A C 1
ATOM 1494 O O . SER A 1 192 ? 14.156 5.225 -6.331 1.00 71.38 192 SER A O 1
ATOM 1496 N N . ILE A 1 193 ? 14.273 2.992 -6.545 1.00 77.88 193 ILE A N 1
ATOM 1497 C CA . ILE A 1 193 ? 13.240 2.870 -7.579 1.00 77.88 193 ILE A CA 1
ATOM 1498 C C . ILE A 1 193 ? 12.193 1.865 -7.105 1.00 77.88 193 ILE A C 1
ATOM 1500 O O . ILE A 1 193 ? 12.159 0.699 -7.521 1.00 77.88 193 ILE A O 1
ATOM 1504 N N . THR A 1 194 ? 11.329 2.380 -6.239 1.00 79.25 194 THR A N 1
ATOM 1505 C CA . THR A 1 194 ? 10.182 1.682 -5.676 1.00 79.25 194 THR A CA 1
ATOM 1506 C C . THR A 1 194 ? 8.912 2.432 -6.040 1.00 79.25 194 THR A C 1
ATOM 1508 O O . THR A 1 194 ? 8.805 3.641 -5.846 1.00 79.25 194 THR A O 1
ATOM 1511 N N . HIS A 1 195 ? 7.938 1.703 -6.571 1.00 82.00 195 HIS A N 1
ATOM 1512 C CA . HIS A 1 195 ? 6.605 2.221 -6.842 1.00 82.00 195 HIS A CA 1
ATOM 1513 C C . HIS A 1 195 ? 5.611 1.532 -5.916 1.00 82.00 195 HIS A C 1
ATOM 1515 O O . HIS A 1 195 ? 5.696 0.323 -5.717 1.00 82.00 195 HIS A O 1
ATOM 1521 N N . THR A 1 196 ? 4.656 2.279 -5.375 1.00 82.81 196 THR A N 1
ATOM 1522 C CA . THR A 1 196 ? 3.633 1.747 -4.472 1.00 82.81 196 THR A CA 1
ATOM 1523 C C . THR A 1 196 ? 2.253 1.968 -5.075 1.00 82.81 196 THR A C 1
ATOM 1525 O O . THR A 1 196 ? 2.029 2.968 -5.759 1.00 82.81 196 THR A O 1
ATOM 1528 N N . ASN A 1 197 ? 1.346 1.011 -4.891 1.00 80.00 197 ASN A N 1
ATOM 1529 C CA . ASN A 1 197 ? -0.034 1.145 -5.344 1.00 80.00 197 ASN A CA 1
ATOM 1530 C C . ASN A 1 197 ? -0.992 0.338 -4.456 1.00 80.00 197 ASN A C 1
ATOM 1532 O O . ASN A 1 197 ? -0.609 -0.686 -3.893 1.00 80.00 197 ASN A O 1
ATOM 1536 N N . ASP A 1 198 ? -2.243 0.770 -4.338 1.00 78.31 198 ASP A N 1
ATOM 1537 C CA . ASP A 1 198 ? -3.297 0.075 -3.583 1.00 78.31 198 ASP A CA 1
ATOM 1538 C C . ASP A 1 198 ? -3.808 -1.192 -4.301 1.00 78.31 198 ASP A C 1
ATOM 1540 O O . ASP A 1 198 ? -4.429 -2.075 -3.708 1.00 78.31 198 ASP A O 1
ATOM 1544 N N . THR A 1 199 ? -3.487 -1.312 -5.586 1.00 85.19 199 THR A N 1
ATOM 1545 C CA . THR A 1 199 ? -3.801 -2.441 -6.455 1.00 85.19 199 THR A CA 1
ATOM 1546 C C . THR A 1 199 ? -2.534 -3.029 -7.060 1.00 85.19 199 THR A C 1
ATOM 1548 O O . THR A 1 199 ? -1.516 -2.360 -7.213 1.00 85.19 199 THR A O 1
ATOM 1551 N N . ALA A 1 200 ? -2.593 -4.296 -7.469 1.00 86.69 200 ALA A N 1
ATOM 1552 C CA . ALA A 1 200 ? -1.464 -4.963 -8.114 1.00 86.69 200 ALA A CA 1
ATOM 1553 C C . ALA A 1 200 ? -1.240 -4.517 -9.584 1.00 86.69 200 ALA A C 1
ATOM 1555 O O . ALA A 1 200 ? -0.709 -5.291 -10.377 1.00 86.69 200 ALA A O 1
ATOM 1556 N N . ASP A 1 201 ? -1.674 -3.317 -9.990 1.00 89.00 201 ASP A N 1
ATOM 1557 C CA . ASP A 1 201 ? -1.559 -2.794 -11.362 1.00 89.00 201 ASP A CA 1
ATOM 1558 C C . ASP A 1 201 ? -0.579 -1.614 -11.406 1.00 89.00 201 ASP A C 1
ATOM 1560 O O . ASP A 1 201 ? -0.811 -0.574 -10.800 1.00 89.00 201 ASP A O 1
ATOM 1564 N N . PHE A 1 202 ? 0.524 -1.759 -12.133 1.00 89.06 202 PHE A N 1
ATOM 1565 C CA . PHE A 1 202 ? 1.563 -0.741 -12.264 1.00 89.06 202 PHE A CA 1
ATOM 1566 C C . PHE A 1 202 ? 1.750 -0.371 -13.724 1.00 89.06 202 PHE A C 1
ATOM 1568 O O . PHE A 1 202 ? 1.848 -1.244 -14.585 1.00 89.06 202 PHE A O 1
ATOM 1575 N N . SER A 1 203 ? 1.881 0.925 -14.002 1.00 89.06 203 SER A N 1
ATOM 1576 C CA . SER A 1 203 ? 2.224 1.434 -15.327 1.00 89.06 203 SER A CA 1
ATOM 1577 C C . SER A 1 203 ? 3.450 2.334 -15.232 1.00 89.06 203 SER A C 1
ATOM 1579 O O . SER A 1 203 ? 3.370 3.447 -14.721 1.00 89.06 203 SER A O 1
ATOM 1581 N N . LEU A 1 204 ? 4.578 1.851 -15.743 1.00 87.50 204 LEU A N 1
ATOM 1582 C CA . LEU A 1 204 ? 5.864 2.539 -15.731 1.00 87.50 204 LEU A CA 1
ATOM 1583 C C . LEU A 1 204 ? 6.153 3.133 -17.108 1.00 87.50 204 LEU A C 1
ATOM 1585 O O . LEU A 1 204 ? 5.999 2.450 -18.121 1.00 87.50 204 LEU A O 1
ATOM 1589 N N . SER A 1 205 ? 6.588 4.391 -17.140 1.00 83.75 205 SER A N 1
ATOM 1590 C CA . SER A 1 205 ? 6.977 5.094 -18.364 1.00 83.75 205 SER A CA 1
ATOM 1591 C C . SER A 1 205 ? 8.492 5.252 -18.428 1.00 83.75 205 SER A C 1
ATOM 1593 O O . SER A 1 205 ? 9.121 5.673 -17.460 1.00 83.75 205 SER A O 1
ATOM 1595 N N . PHE A 1 206 ? 9.076 4.942 -19.579 1.00 82.75 206 PHE A N 1
ATOM 1596 C CA . PHE A 1 206 ? 10.500 5.085 -19.856 1.00 82.75 206 PHE A CA 1
ATOM 1597 C C . PHE A 1 206 ? 10.706 5.935 -21.111 1.00 82.75 206 PHE A C 1
ATOM 1599 O O . PHE A 1 206 ? 9.897 5.889 -22.042 1.00 82.75 206 PHE A O 1
ATOM 1606 N N . GLY A 1 207 ? 11.806 6.688 -21.153 1.00 77.69 207 GLY A N 1
ATOM 1607 C CA . GLY A 1 207 ? 12.216 7.422 -22.352 1.00 77.69 207 GLY A CA 1
ATOM 1608 C C . GLY A 1 207 ? 12.574 6.489 -23.515 1.00 77.69 207 GLY A C 1
ATOM 1609 O O . GLY A 1 207 ? 12.981 5.346 -23.297 1.00 77.69 207 GLY A O 1
ATOM 1610 N N . SER A 1 208 ? 12.425 6.969 -24.757 1.00 75.25 208 SER A N 1
ATOM 1611 C CA . SER A 1 208 ? 12.797 6.229 -25.983 1.00 75.25 208 SER A CA 1
ATOM 1612 C C . SER A 1 208 ? 14.268 5.831 -26.054 1.00 75.25 208 SER A C 1
ATOM 1614 O O . SER A 1 208 ? 14.633 4.934 -26.803 1.00 75.25 208 SER A O 1
ATOM 1616 N N . ASP A 1 209 ? 15.134 6.542 -25.342 1.00 77.12 209 ASP A N 1
ATOM 1617 C CA . ASP A 1 209 ? 16.571 6.281 -25.280 1.00 77.12 209 ASP A CA 1
ATOM 1618 C C . ASP A 1 209 ? 16.904 4.956 -24.577 1.00 77.12 209 ASP A C 1
ATOM 1620 O O . ASP A 1 209 ? 18.021 4.460 -24.700 1.00 77.12 209 ASP A O 1
ATOM 1624 N N . ARG A 1 210 ? 15.924 4.348 -23.896 1.00 80.44 210 ARG A N 1
ATOM 1625 C CA . ARG A 1 210 ? 16.052 3.058 -23.204 1.00 80.44 210 ARG A CA 1
ATOM 1626 C C . ARG A 1 210 ? 15.658 1.851 -24.068 1.00 80.44 210 ARG A C 1
ATOM 1628 O O . ARG A 1 210 ? 15.526 0.743 -23.546 1.00 80.44 210 ARG A O 1
ATOM 1635 N N . SER A 1 211 ? 15.488 2.039 -25.381 1.00 83.50 211 SER A N 1
ATOM 1636 C CA . SER A 1 211 ? 15.263 0.944 -26.334 1.00 83.50 211 SER A CA 1
ATOM 1637 C C . SER A 1 211 ? 16.338 -0.148 -26.216 1.00 83.50 211 SER A C 1
ATOM 1639 O O . SER A 1 211 ? 17.536 0.126 -26.200 1.00 83.50 211 SER A O 1
ATOM 1641 N N . GLY A 1 212 ? 15.907 -1.408 -26.169 1.00 84.38 212 GLY A N 1
ATOM 1642 C CA . GLY A 1 212 ? 16.763 -2.593 -26.044 1.00 84.38 212 GLY A CA 1
ATOM 1643 C C . GLY A 1 212 ? 17.184 -2.932 -24.610 1.00 84.38 212 GLY A C 1
ATOM 1644 O O . GLY A 1 212 ? 17.767 -3.995 -24.382 1.00 84.38 212 GLY A O 1
ATOM 1645 N N . GLU A 1 213 ? 16.871 -2.089 -23.624 1.00 88.94 213 GLU A N 1
ATOM 1646 C CA . GLU A 1 213 ? 17.186 -2.369 -22.226 1.00 88.94 213 GLU A CA 1
ATOM 1647 C C . GLU A 1 213 ? 16.267 -3.456 -21.650 1.00 88.94 213 GLU A C 1
ATOM 1649 O O . GLU A 1 213 ? 15.047 -3.420 -21.818 1.00 88.94 213 GLU A O 1
ATOM 1654 N N . LYS A 1 214 ? 16.842 -4.417 -20.917 1.00 91.81 214 LYS A N 1
ATOM 1655 C CA . LYS A 1 214 ? 16.080 -5.358 -20.089 1.00 91.81 214 LYS A CA 1
ATOM 1656 C C . LYS A 1 214 ? 15.890 -4.778 -18.692 1.00 91.81 214 LYS A C 1
ATOM 1658 O O . LYS A 1 214 ? 16.856 -4.653 -17.943 1.00 91.81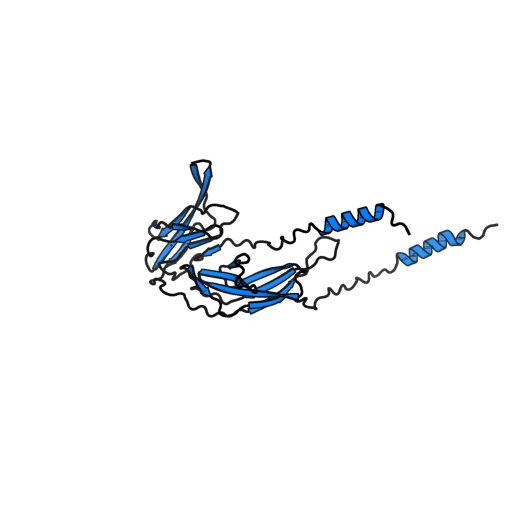 214 LYS A O 1
ATOM 1663 N N . VAL A 1 215 ? 14.643 -4.508 -18.325 1.00 91.50 215 VAL A N 1
ATOM 1664 C CA . VAL A 1 215 ? 14.262 -4.094 -16.972 1.00 91.50 215 VAL A CA 1
ATOM 1665 C C . VAL A 1 215 ? 13.658 -5.274 -16.219 1.00 91.50 215 VAL A C 1
ATOM 1667 O O . VAL A 1 215 ? 12.926 -6.075 -16.801 1.00 91.50 215 VAL A O 1
ATOM 1670 N N . CYS A 1 216 ? 13.984 -5.400 -14.935 1.00 93.06 216 CYS A N 1
ATOM 1671 C CA . CYS A 1 216 ? 13.464 -6.441 -14.057 1.00 93.06 216 CYS A CA 1
ATOM 1672 C C . CYS A 1 216 ? 12.921 -5.817 -12.772 1.00 93.06 216 CYS A C 1
ATOM 1674 O O . CYS A 1 216 ? 13.530 -4.898 -12.228 1.00 93.06 216 CYS A O 1
ATOM 1676 N N . TYR A 1 217 ? 11.802 -6.339 -12.285 1.00 92.81 217 TYR A N 1
ATOM 1677 C CA . TYR A 1 217 ? 11.117 -5.883 -11.081 1.00 92.81 217 TYR A CA 1
ATOM 1678 C C . TYR A 1 217 ? 10.695 -7.069 -10.218 1.00 92.81 217 TYR A C 1
ATOM 1680 O O . TYR A 1 217 ? 10.550 -8.188 -10.712 1.00 92.81 217 TYR A O 1
ATOM 1688 N N . GLN A 1 218 ? 10.473 -6.812 -8.939 1.00 91.31 218 GLN A N 1
ATOM 1689 C CA . GLN A 1 218 ? 9.811 -7.718 -8.011 1.00 91.31 218 GLN A CA 1
ATOM 1690 C C . GLN A 1 218 ? 8.563 -7.023 -7.474 1.00 91.31 218 GLN A C 1
ATOM 1692 O O . GLN A 1 218 ? 8.634 -5.855 -7.096 1.00 91.31 218 GLN A O 1
ATOM 1697 N N . LEU A 1 219 ? 7.437 -7.737 -7.481 1.00 91.00 219 LEU A N 1
ATOM 1698 C CA . LEU A 1 219 ? 6.174 -7.265 -6.930 1.00 91.00 219 LEU A CA 1
ATOM 1699 C C . LEU A 1 219 ? 5.958 -7.913 -5.561 1.00 91.00 219 LEU A C 1
ATOM 1701 O O . LEU A 1 219 ? 5.660 -9.103 -5.479 1.00 91.00 219 LEU A O 1
ATOM 1705 N N . ASP A 1 220 ? 6.104 -7.129 -4.504 1.00 90.94 220 ASP A N 1
ATOM 1706 C CA . ASP A 1 220 ? 5.837 -7.544 -3.133 1.00 90.94 220 ASP A CA 1
ATOM 1707 C C . ASP A 1 220 ? 4.435 -7.083 -2.715 1.00 90.94 220 ASP A C 1
ATOM 1709 O O . ASP A 1 220 ? 3.973 -6.007 -3.093 1.00 90.94 220 ASP A O 1
ATOM 1713 N N . ALA A 1 221 ? 3.736 -7.903 -1.935 1.00 90.69 221 ALA A N 1
ATOM 1714 C CA . ALA A 1 221 ? 2.453 -7.542 -1.340 1.00 90.69 221 ALA A CA 1
ATOM 1715 C C . ALA A 1 221 ? 2.650 -7.216 0.143 1.00 90.69 221 ALA A C 1
ATOM 1717 O O . ALA A 1 221 ? 3.337 -7.946 0.856 1.00 90.69 221 ALA A O 1
ATOM 1718 N N . ILE A 1 222 ? 2.037 -6.142 0.629 1.00 90.31 222 ILE A N 1
ATOM 1719 C CA . ILE A 1 222 ? 2.154 -5.694 2.018 1.00 90.31 222 ILE A CA 1
ATOM 1720 C C . ILE A 1 222 ? 0.806 -5.860 2.704 1.00 90.31 222 ILE A C 1
ATOM 1722 O O . ILE A 1 222 ? -0.202 -5.345 2.236 1.00 90.31 222 ILE A O 1
ATOM 1726 N N . SER A 1 223 ? 0.758 -6.594 3.812 1.00 91.00 223 SER A N 1
ATOM 1727 C CA . SER A 1 223 ? -0.467 -6.761 4.612 1.00 91.00 223 SER A CA 1
ATOM 1728 C C . SER A 1 223 ? -0.870 -5.479 5.355 1.00 91.00 223 SER A C 1
ATOM 1730 O O . SER A 1 223 ? -0.065 -4.568 5.549 1.00 91.00 223 SER A O 1
ATOM 1732 N N . TYR A 1 224 ? -2.091 -5.452 5.897 1.00 90.38 224 TYR A N 1
ATOM 1733 C CA . TYR A 1 224 ? -2.574 -4.373 6.775 1.00 90.38 224 TYR A CA 1
ATOM 1734 C C . TYR A 1 224 ? -1.752 -4.183 8.053 1.00 90.38 224 TYR A C 1
ATOM 1736 O O . TYR A 1 224 ? -1.849 -3.140 8.694 1.00 90.38 224 TYR A O 1
ATOM 1744 N N . THR A 1 225 ? -0.908 -5.150 8.416 1.00 89.69 225 THR A N 1
ATOM 1745 C CA . THR A 1 225 ? -0.002 -5.051 9.571 1.00 89.69 225 THR A CA 1
ATOM 1746 C C . THR A 1 225 ? 1.438 -4.697 9.203 1.00 89.69 225 THR A C 1
ATOM 1748 O O . THR A 1 225 ? 2.299 -4.659 10.078 1.00 89.69 225 THR A O 1
ATOM 1751 N N . GLY A 1 226 ? 1.722 -4.444 7.921 1.00 88.00 226 GLY A N 1
ATOM 1752 C CA . GLY A 1 226 ? 3.063 -4.118 7.427 1.00 88.00 226 GLY A CA 1
ATOM 1753 C C . GLY A 1 226 ? 3.959 -5.328 7.165 1.00 88.00 226 GLY A C 1
ATOM 1754 O O . GLY A 1 226 ? 5.114 -5.163 6.781 1.00 88.00 226 GLY A O 1
ATOM 1755 N N . LYS A 1 227 ? 3.462 -6.560 7.337 1.00 89.81 227 LYS A N 1
ATOM 1756 C CA . LYS A 1 227 ? 4.219 -7.757 6.943 1.00 89.81 227 LYS A CA 1
ATOM 1757 C C . LYS A 1 227 ? 4.336 -7.825 5.426 1.00 89.81 227 LYS A C 1
ATOM 1759 O O . LYS A 1 227 ? 3.317 -7.773 4.734 1.00 89.81 227 LYS A O 1
ATOM 1764 N N . VAL A 1 228 ? 5.571 -7.989 4.960 1.00 89.62 228 VAL A N 1
ATOM 1765 C CA . VAL A 1 228 ? 5.934 -8.143 3.549 1.00 89.62 228 VAL A CA 1
ATOM 1766 C C . VAL A 1 228 ? 5.730 -9.594 3.120 1.00 89.62 228 VAL A C 1
ATOM 1768 O O . VAL A 1 228 ? 6.225 -10.517 3.769 1.00 89.62 228 VAL A O 1
ATOM 1771 N N . ILE A 1 229 ? 5.036 -9.789 2.004 1.00 90.25 229 ILE A N 1
ATOM 1772 C CA . ILE A 1 229 ? 4.855 -11.069 1.324 1.00 90.25 229 ILE A CA 1
ATOM 1773 C C . ILE A 1 229 ? 5.624 -10.958 0.008 1.00 90.25 229 ILE A C 1
ATOM 1775 O O . ILE A 1 229 ? 5.137 -10.325 -0.934 1.00 90.25 229 ILE A O 1
ATOM 1779 N N . PRO A 1 230 ? 6.853 -11.492 -0.052 1.00 86.94 230 PRO A N 1
ATOM 1780 C CA . PRO A 1 230 ? 7.703 -11.266 -1.201 1.00 86.94 230 PRO A CA 1
ATOM 1781 C C . PRO A 1 230 ? 7.152 -11.961 -2.447 1.00 86.94 230 PRO A C 1
ATOM 1783 O O . PRO A 1 230 ? 6.700 -13.108 -2.380 1.00 86.94 230 PRO A O 1
ATOM 1786 N N . GLY A 1 231 ? 7.253 -11.284 -3.589 1.00 85.38 231 GLY A N 1
ATOM 1787 C CA . GLY A 1 231 ? 7.032 -11.889 -4.897 1.00 85.38 231 GLY A CA 1
ATOM 1788 C C . GLY A 1 231 ? 7.957 -13.089 -5.104 1.00 85.38 231 GLY A C 1
ATOM 1789 O O . GLY A 1 231 ? 9.141 -13.065 -4.764 1.00 85.38 231 GLY A O 1
ATOM 1790 N N . SER A 1 232 ? 7.407 -14.159 -5.664 1.00 81.12 232 SER A N 1
ATOM 1791 C CA . SER A 1 232 ? 8.105 -15.424 -5.899 1.00 81.12 232 SER A CA 1
ATOM 1792 C C . SER A 1 232 ? 8.962 -15.410 -7.165 1.00 81.12 232 SER A C 1
ATOM 1794 O O . SER A 1 232 ? 9.869 -16.233 -7.307 1.00 81.12 232 SER A O 1
ATOM 1796 N N . LYS A 1 233 ? 8.667 -14.508 -8.112 1.00 84.62 233 LYS A N 1
ATOM 1797 C CA . LYS A 1 233 ? 9.340 -14.435 -9.414 1.00 84.62 233 LYS A CA 1
ATOM 1798 C C . LYS A 1 233 ? 9.665 -12.999 -9.794 1.00 84.62 233 LYS A C 1
ATOM 1800 O O . LYS A 1 233 ? 8.870 -12.088 -9.603 1.00 84.62 233 LYS A O 1
ATOM 1805 N N . SER A 1 234 ? 10.823 -12.815 -10.423 1.00 89.62 234 SER A N 1
ATOM 1806 C CA . SER A 1 234 ? 11.152 -11.546 -11.059 1.00 89.62 234 SER A CA 1
ATOM 1807 C C . SER A 1 234 ? 10.357 -11.362 -12.354 1.00 89.62 234 SER A C 1
ATOM 1809 O O . SER A 1 234 ? 10.241 -12.260 -13.192 1.00 89.62 234 SER A O 1
ATOM 1811 N N . ILE A 1 235 ? 9.817 -10.162 -12.524 1.00 90.62 235 ILE A N 1
ATOM 1812 C CA . ILE A 1 235 ? 9.128 -9.701 -13.722 1.00 90.62 235 ILE A CA 1
ATOM 1813 C C . ILE A 1 235 ? 10.152 -8.995 -14.599 1.00 90.62 235 ILE A C 1
ATOM 1815 O O . ILE A 1 235 ? 10.556 -7.878 -14.291 1.00 90.62 235 ILE A O 1
ATOM 1819 N N . CYS A 1 236 ? 10.579 -9.626 -15.690 1.00 91.88 236 CYS A N 1
ATOM 1820 C CA . CYS A 1 236 ? 11.556 -9.036 -16.600 1.00 91.88 236 CYS A CA 1
ATOM 1821 C C . CYS A 1 236 ? 10.967 -8.797 -17.990 1.00 91.88 236 CYS A C 1
ATOM 1823 O O . CYS A 1 236 ? 10.396 -9.708 -18.585 1.00 91.88 236 CYS A O 1
ATOM 1825 N N . GLN A 1 237 ? 11.194 -7.606 -18.538 1.00 91.44 237 GLN A N 1
ATOM 1826 C CA . GLN A 1 237 ? 10.768 -7.222 -19.879 1.00 91.44 237 GLN A CA 1
ATOM 1827 C C . GLN A 1 237 ? 11.887 -6.455 -20.583 1.00 91.44 237 GLN A C 1
ATOM 1829 O O . GLN A 1 237 ? 12.494 -5.555 -20.006 1.00 91.44 237 GLN A O 1
ATOM 1834 N N . THR A 1 238 ? 12.143 -6.788 -21.847 1.00 90.94 238 THR A N 1
ATOM 1835 C CA . THR A 1 238 ? 13.009 -5.970 -22.702 1.00 90.94 238 THR A CA 1
ATOM 1836 C C . THR A 1 238 ? 12.178 -4.879 -23.365 1.00 90.94 238 THR A C 1
ATOM 1838 O O . THR A 1 238 ? 11.140 -5.168 -23.968 1.00 90.94 238 THR A O 1
ATOM 1841 N N . LEU A 1 239 ? 12.627 -3.631 -23.246 1.00 87.06 239 LEU A N 1
ATOM 1842 C CA . LEU A 1 239 ? 12.009 -2.447 -23.834 1.00 87.06 239 LEU A CA 1
ATOM 1843 C C . LEU A 1 239 ? 12.357 -2.373 -25.323 1.00 87.06 239 LEU A C 1
ATOM 1845 O O . LEU A 1 239 ? 13.161 -1.557 -25.748 1.00 87.06 239 LEU A O 1
ATOM 1849 N N . ASN A 1 240 ? 11.806 -3.269 -26.133 1.00 81.44 240 ASN A N 1
ATOM 1850 C CA . ASN A 1 240 ? 12.126 -3.298 -27.557 1.00 81.44 240 ASN A CA 1
ATOM 1851 C C . ASN A 1 240 ? 11.288 -2.295 -28.342 1.00 81.44 240 ASN A C 1
ATOM 1853 O O . ASN A 1 240 ? 10.115 -2.072 -28.050 1.00 81.44 240 ASN A O 1
ATOM 1857 N N . ASP A 1 241 ? 11.849 -1.760 -29.416 1.00 65.88 241 ASP A N 1
ATOM 1858 C CA . ASP A 1 241 ? 11.024 -1.149 -30.443 1.00 65.88 241 ASP A CA 1
ATOM 1859 C C . ASP A 1 241 ? 10.140 -2.235 -31.053 1.00 65.88 241 ASP A C 1
ATOM 1861 O O . ASP A 1 241 ? 10.608 -3.093 -31.801 1.00 65.88 241 ASP A O 1
ATOM 1865 N N . ILE A 1 242 ? 8.850 -2.233 -30.713 1.00 53.91 242 ILE A N 1
ATOM 1866 C CA . ILE A 1 242 ? 7.883 -3.000 -31.491 1.00 53.91 242 ILE A CA 1
ATOM 1867 C C . ILE A 1 242 ? 7.862 -2.333 -32.866 1.00 53.91 242 ILE A C 1
ATOM 1869 O O . ILE A 1 242 ? 7.275 -1.266 -33.056 1.00 53.91 242 ILE A O 1
ATOM 1873 N N . ALA A 1 243 ? 8.563 -2.949 -33.817 1.00 44.12 243 ALA A N 1
ATOM 1874 C CA . ALA A 1 243 ? 8.496 -2.616 -35.227 1.00 44.12 243 ALA A CA 1
ATOM 1875 C C . ALA A 1 243 ? 7.068 -2.894 -35.705 1.00 44.12 243 ALA A C 1
ATOM 1877 O O . ALA A 1 243 ? 6.725 -4.018 -36.059 1.00 44.12 243 ALA A O 1
ATOM 1878 N N . GLY A 1 244 ? 6.200 -1.890 -35.638 1.00 41.41 244 GLY A N 1
ATOM 1879 C CA . GLY A 1 244 ? 4.812 -2.098 -36.024 1.00 41.41 244 GLY A CA 1
ATOM 1880 C C . GLY A 1 244 ? 3.855 -1.027 -35.554 1.00 41.41 244 GLY A C 1
ATOM 1881 O O . GLY A 1 244 ? 2.842 -1.377 -34.982 1.00 41.41 244 GLY A O 1
ATOM 1882 N N . VAL A 1 245 ? 4.184 0.246 -35.764 1.00 37.50 245 VAL A N 1
ATOM 1883 C CA . VAL A 1 245 ? 3.366 1.178 -36.554 1.00 37.50 245 VAL A CA 1
ATOM 1884 C C . VAL A 1 245 ? 4.352 2.261 -36.980 1.00 37.50 245 VAL A C 1
ATOM 1886 O O . VAL A 1 245 ? 4.495 3.296 -36.333 1.00 37.50 245 VAL A O 1
ATOM 1889 N N . GLY A 1 246 ? 5.096 2.017 -38.063 1.00 31.50 246 GLY A N 1
ATOM 1890 C CA . GLY A 1 246 ? 5.511 3.167 -38.851 1.00 31.50 246 GLY A CA 1
ATOM 1891 C C . GLY A 1 246 ? 4.212 3.893 -39.155 1.00 31.50 246 GLY A C 1
ATOM 1892 O O . GLY A 1 246 ? 3.295 3.260 -39.684 1.00 31.50 246 GLY A O 1
ATOM 1893 N N . CYS A 1 247 ? 4.075 5.153 -38.737 1.00 33.12 247 CYS A N 1
ATOM 1894 C CA . CYS A 1 247 ? 3.051 5.993 -39.319 1.00 33.12 247 CYS A CA 1
ATOM 1895 C C . CYS A 1 247 ? 3.248 5.813 -40.816 1.00 33.12 247 CYS A C 1
ATOM 1897 O O . CYS A 1 247 ? 4.232 6.302 -41.376 1.00 33.12 247 CYS A O 1
ATOM 1899 N N . ASN A 1 248 ? 2.343 5.073 -41.454 1.00 34.84 248 ASN A N 1
ATOM 1900 C CA . ASN A 1 248 ? 2.101 5.248 -42.856 1.00 34.84 248 ASN A CA 1
ATOM 1901 C C . ASN A 1 248 ? 1.520 6.660 -42.879 1.00 34.84 248 ASN A C 1
ATOM 1903 O O . ASN A 1 248 ? 0.312 6.869 -42.915 1.00 34.84 248 ASN A O 1
ATOM 1907 N N . GLN A 1 249 ? 2.404 7.660 -42.808 1.00 35.09 249 GLN A N 1
ATOM 1908 C CA . GLN A 1 249 ? 2.245 8.772 -43.691 1.00 35.09 249 GLN A CA 1
ATOM 1909 C C . GLN A 1 249 ? 2.160 8.075 -45.051 1.00 35.09 249 GLN A C 1
ATOM 1911 O O . GLN A 1 249 ? 3.152 7.891 -45.748 1.00 35.09 249 GLN A O 1
ATOM 1916 N N . THR A 1 250 ? 0.931 7.740 -45.461 1.00 37.06 250 THR A N 1
ATOM 1917 C CA . THR A 1 250 ? 0.407 8.408 -46.634 1.00 37.06 250 THR A CA 1
ATOM 1918 C C . THR A 1 250 ? 0.951 9.816 -46.525 1.00 37.06 250 THR A C 1
ATOM 1920 O O . THR A 1 250 ? 0.372 10.678 -45.865 1.00 37.06 250 THR A O 1
ATOM 1923 N N . GLN A 1 251 ? 2.153 10.002 -47.091 1.00 36.03 251 GLN A N 1
ATOM 1924 C CA . GLN A 1 251 ? 2.493 11.208 -47.786 1.00 36.03 251 GLN A CA 1
ATOM 1925 C C . GLN A 1 251 ? 1.162 11.564 -48.401 1.00 36.03 251 GLN A C 1
ATOM 1927 O O . GLN A 1 251 ? 0.618 10.797 -49.206 1.00 36.03 251 GLN A O 1
ATOM 1932 N N . GLY A 1 252 ? 0.557 12.631 -47.887 1.00 33.03 252 GLY A N 1
ATOM 1933 C CA . GLY A 1 252 ? -0.381 13.353 -48.691 1.00 33.03 252 GLY A CA 1
ATOM 1934 C C . GLY A 1 252 ? 0.406 13.565 -49.964 1.00 33.03 252 GLY A C 1
ATOM 1935 O O . GLY A 1 252 ? 1.289 14.418 -50.019 1.00 33.03 252 GLY A O 1
ATOM 1936 N N . ILE A 1 253 ? 0.143 12.710 -50.951 1.00 37.56 253 ILE A N 1
ATOM 1937 C CA . ILE A 1 253 ? 0.137 13.079 -52.338 1.00 37.56 253 ILE A CA 1
ATOM 1938 C C . ILE A 1 253 ? -0.791 14.277 -52.281 1.00 37.56 253 ILE A C 1
ATOM 1940 O O . ILE A 1 253 ? -2.016 14.152 -52.346 1.00 37.56 253 ILE A O 1
ATOM 1944 N N . SER A 1 254 ? -0.205 15.441 -51.991 1.00 34.47 254 SER A N 1
ATOM 1945 C CA . SER A 1 254 ? -0.824 16.687 -52.314 1.00 34.47 254 SER A CA 1
ATOM 1946 C C . SER A 1 254 ? -1.083 16.488 -53.792 1.00 34.47 254 SER A C 1
ATOM 1948 O O . SER A 1 254 ? -0.185 16.262 -54.609 1.00 34.47 254 SER A O 1
ATOM 1950 N N . LYS A 1 255 ? -2.363 16.383 -54.121 1.00 38.72 255 LYS A N 1
ATOM 1951 C CA . LYS A 1 255 ? -2.821 16.562 -55.480 1.00 38.72 255 LYS A CA 1
ATOM 1952 C C . LYS A 1 255 ? -2.455 18.004 -55.818 1.00 38.72 255 LYS A C 1
ATOM 1954 O O . LYS A 1 255 ? -3.277 18.881 -55.605 1.00 38.72 255 LYS A O 1
ATOM 1959 N N . ASN A 1 256 ? -1.184 18.244 -56.145 1.00 41.59 256 ASN A N 1
ATOM 1960 C CA . ASN A 1 256 ? -0.630 19.401 -56.841 1.00 41.59 256 ASN A CA 1
ATOM 1961 C C . ASN A 1 256 ? 0.906 19.317 -56.906 1.00 41.59 256 ASN A C 1
ATOM 1963 O O . ASN A 1 256 ? 1.606 19.926 -56.093 1.00 41.59 256 ASN A O 1
ATOM 1967 N N . PRO A 1 257 ? 1.464 18.644 -57.925 1.00 44.19 257 PRO A N 1
ATOM 1968 C CA . PRO A 1 257 ? 2.836 18.879 -58.335 1.00 44.19 257 PRO A CA 1
ATOM 1969 C C . PRO A 1 257 ? 2.849 20.129 -59.227 1.00 44.19 257 PRO A C 1
ATOM 1971 O O . PRO A 1 257 ? 2.888 20.016 -60.448 1.00 44.19 257 PRO A O 1
ATOM 1974 N N . THR A 1 258 ? 2.733 21.333 -58.661 1.00 49.31 258 THR A N 1
ATOM 1975 C CA . THR A 1 258 ? 2.676 22.550 -59.500 1.00 49.31 258 THR A CA 1
ATOM 1976 C C . THR A 1 258 ? 3.597 23.692 -59.096 1.00 49.31 258 THR A C 1
ATOM 1978 O O . THR A 1 258 ? 3.824 24.557 -59.929 1.00 49.31 258 THR A O 1
ATOM 1981 N N . SER A 1 259 ? 4.239 23.725 -57.926 1.00 56.12 259 SER A N 1
ATOM 1982 C CA . SER A 1 259 ? 5.045 24.914 -57.589 1.00 56.12 259 SER A CA 1
ATOM 1983 C C . SER A 1 259 ? 6.410 24.953 -58.291 1.00 56.12 259 SER A C 1
ATOM 1985 O O . SER A 1 259 ? 6.789 25.984 -58.839 1.00 56.12 259 SER A O 1
ATOM 1987 N N . LEU A 1 260 ? 7.144 23.839 -58.354 1.00 53.50 260 LEU A N 1
ATOM 1988 C CA . LEU A 1 260 ? 8.525 23.836 -58.863 1.00 53.50 260 LEU A CA 1
ATOM 1989 C C . LEU A 1 260 ? 8.613 23.910 -60.396 1.00 53.50 260 LEU A C 1
ATOM 1991 O O . LEU A 1 260 ? 9.463 24.621 -60.930 1.00 53.50 260 LEU A O 1
ATOM 1995 N N . LEU A 1 261 ? 7.693 23.248 -61.108 1.00 58.81 261 LEU A N 1
ATOM 1996 C CA . LEU A 1 261 ? 7.668 23.255 -62.575 1.00 58.81 261 LEU A CA 1
ATOM 1997 C C . LEU A 1 261 ? 7.208 24.612 -63.137 1.00 58.81 261 LEU A C 1
ATOM 1999 O O . LEU A 1 261 ? 7.780 25.103 -64.107 1.00 58.81 261 LEU A O 1
ATOM 2003 N N . TRP A 1 262 ? 6.225 25.253 -62.493 1.00 56.16 262 TRP A N 1
ATOM 2004 C CA . TRP A 1 262 ? 5.783 26.601 -62.863 1.00 56.16 262 TRP A CA 1
ATOM 2005 C C . TRP A 1 262 ? 6.838 27.660 -62.545 1.00 56.16 262 TRP A C 1
ATOM 2007 O O . TRP A 1 262 ? 7.042 28.566 -63.347 1.00 56.16 262 TRP A O 1
ATOM 2017 N N . SER A 1 263 ? 7.566 27.515 -61.434 1.00 58.00 263 SER A N 1
ATOM 2018 C CA . SER A 1 263 ? 8.679 28.413 -61.095 1.00 58.00 263 SER A CA 1
ATOM 2019 C C . SER A 1 263 ? 9.789 28.364 -62.151 1.00 58.00 263 SER A C 1
ATOM 2021 O O . SER A 1 263 ? 10.293 29.406 -62.567 1.00 58.00 263 SER A O 1
ATOM 2023 N N . LEU A 1 264 ? 10.123 27.163 -62.638 1.00 61.44 264 LEU A N 1
ATOM 2024 C CA . LEU A 1 264 ? 11.092 26.954 -63.720 1.00 61.44 264 LEU A CA 1
ATOM 2025 C C . LEU A 1 264 ? 10.595 27.486 -65.071 1.00 61.44 264 LEU A C 1
ATOM 2027 O O . LEU A 1 264 ? 11.373 28.097 -65.802 1.00 61.44 264 LEU A O 1
ATOM 2031 N N . LEU A 1 265 ? 9.308 27.318 -65.388 1.00 63.09 265 LEU A N 1
ATOM 2032 C CA . LEU A 1 265 ? 8.702 27.857 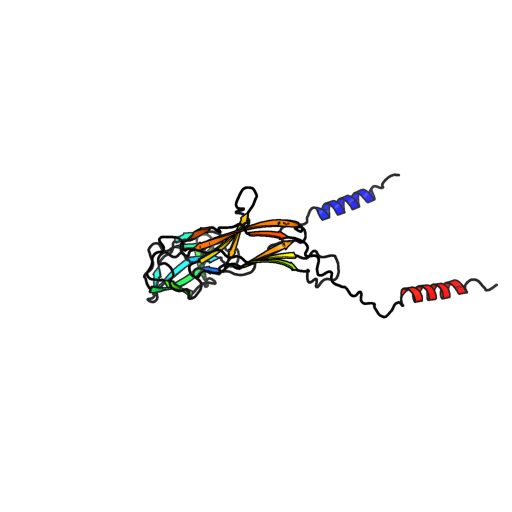-66.612 1.00 63.09 265 LEU A CA 1
ATOM 2033 C C . LEU A 1 265 ? 8.646 29.388 -66.610 1.00 63.09 265 LEU A C 1
ATOM 2035 O O . LEU A 1 265 ? 8.971 30.003 -67.621 1.00 63.09 265 LEU A O 1
ATOM 2039 N N . VAL A 1 266 ? 8.310 30.014 -65.480 1.00 69.75 266 VAL A N 1
ATOM 2040 C CA . VAL A 1 266 ? 8.320 31.479 -65.336 1.00 69.75 266 VAL A CA 1
ATOM 2041 C C . VAL A 1 266 ? 9.747 32.023 -65.450 1.00 69.75 266 VAL A C 1
ATOM 2043 O O . VAL A 1 266 ? 9.963 33.007 -66.154 1.00 69.75 266 VAL A O 1
ATOM 2046 N N . PHE A 1 267 ? 10.743 31.358 -64.855 1.00 65.75 267 PHE A N 1
ATOM 2047 C CA . PHE A 1 267 ? 12.151 31.739 -65.026 1.00 65.75 267 PHE A CA 1
ATOM 2048 C C . PHE A 1 267 ? 12.625 31.592 -66.479 1.00 65.75 267 PHE A C 1
ATOM 2050 O O . PHE A 1 267 ? 13.255 32.503 -67.016 1.00 65.75 267 PHE A O 1
ATOM 2057 N N . ALA A 1 268 ? 12.283 30.492 -67.153 1.00 68.25 268 ALA A N 1
ATOM 2058 C CA . ALA A 1 268 ? 12.624 30.287 -68.559 1.00 68.25 268 ALA A CA 1
ATOM 2059 C C . ALA A 1 268 ? 11.934 31.308 -69.482 1.00 68.25 268 ALA A C 1
ATOM 2061 O O . ALA A 1 268 ? 12.537 31.761 -70.452 1.00 68.25 268 ALA A O 1
ATOM 2062 N N . PHE A 1 269 ? 10.708 31.729 -69.163 1.00 65.56 269 PHE A N 1
ATOM 2063 C CA . PHE A 1 269 ? 9.979 32.735 -69.937 1.00 65.56 269 PHE A CA 1
ATOM 2064 C C . PHE A 1 269 ? 10.532 34.153 -69.718 1.00 65.56 269 PHE A C 1
ATOM 2066 O O . PHE A 1 269 ? 10.700 34.908 -70.674 1.00 65.56 269 PHE A O 1
ATOM 2073 N N . LEU A 1 270 ? 10.882 34.509 -68.478 1.00 62.06 270 LEU A N 1
ATOM 2074 C CA . LEU A 1 270 ? 11.423 35.832 -68.145 1.00 62.06 270 LEU A CA 1
ATOM 2075 C C . LEU A 1 270 ? 12.871 36.027 -68.620 1.00 62.06 270 LEU A C 1
ATOM 2077 O O . LEU A 1 270 ? 13.239 37.135 -69.010 1.00 62.06 270 LEU A O 1
ATOM 2081 N N . PHE A 1 271 ? 13.686 34.967 -68.630 1.00 62.06 271 PHE A N 1
ATOM 2082 C CA . PHE A 1 271 ? 15.098 35.051 -69.023 1.00 62.06 271 PHE A CA 1
ATOM 2083 C C . PHE A 1 271 ? 15.387 34.537 -70.442 1.00 62.06 271 PHE A C 1
ATOM 2085 O O . PHE A 1 271 ? 16.369 34.963 -71.048 1.00 62.06 271 PHE A O 1
ATOM 2092 N N . GLY A 1 272 ? 14.523 33.701 -71.026 1.00 57.31 272 GLY A N 1
ATOM 2093 C CA . GLY A 1 272 ? 14.677 33.191 -72.394 1.00 57.31 272 GLY A CA 1
ATOM 2094 C C . GLY A 1 272 ? 14.343 34.210 -73.491 1.00 57.31 272 GLY A C 1
ATOM 2095 O O . GLY A 1 272 ? 14.911 34.148 -74.580 1.00 57.31 272 GLY A O 1
ATOM 2096 N N . PHE A 1 273 ? 13.491 35.203 -73.212 1.00 54.34 273 PHE A N 1
ATOM 2097 C CA . PHE A 1 273 ? 13.099 36.219 -74.203 1.00 54.34 273 PHE A CA 1
ATOM 2098 C C . PHE A 1 273 ? 14.053 37.416 -74.320 1.00 54.34 273 PHE A C 1
ATOM 2100 O O . PHE A 1 273 ? 13.841 38.283 -75.169 1.00 54.34 273 PHE A O 1
ATOM 2107 N N . ARG A 1 274 ? 15.139 37.474 -73.535 1.00 55.34 274 ARG A N 1
ATOM 2108 C CA . ARG A 1 274 ? 16.104 38.585 -73.617 1.00 55.34 274 ARG A CA 1
ATOM 2109 C C . ARG A 1 274 ? 17.229 38.404 -74.635 1.00 55.34 274 ARG A C 1
ATOM 2111 O O . ARG A 1 274 ? 18.012 39.329 -74.808 1.00 55.34 274 ARG A O 1
ATOM 2118 N N . HIS A 1 275 ? 17.283 37.286 -75.364 1.00 53.38 275 HIS A N 1
ATOM 2119 C CA . HIS A 1 275 ? 18.385 37.010 -76.293 1.00 53.38 275 HIS A CA 1
ATOM 2120 C C . HIS A 1 275 ? 18.033 37.092 -77.785 1.00 53.38 275 HIS A C 1
ATOM 2122 O O . HIS A 1 275 ? 18.615 36.367 -78.587 1.00 53.38 275 HIS A O 1
ATOM 2128 N N . LYS A 1 276 ? 17.114 37.980 -78.189 1.00 55.34 276 LYS A N 1
ATOM 2129 C CA . LYS A 1 276 ? 17.007 38.432 -79.591 1.00 55.34 276 LYS A CA 1
ATOM 2130 C C . LYS A 1 276 ? 16.210 39.733 -79.703 1.00 55.34 276 LYS A C 1
ATOM 2132 O O . LYS A 1 276 ? 15.001 39.710 -79.898 1.00 55.34 276 LYS A O 1
ATOM 2137 N N . ARG A 1 277 ? 16.907 40.867 -79.660 1.00 47.66 277 ARG A N 1
ATOM 2138 C CA . ARG A 1 277 ? 16.634 42.047 -80.496 1.00 47.66 277 ARG A CA 1
ATOM 2139 C C . ARG A 1 277 ? 17.968 42.765 -80.722 1.00 47.66 277 ARG A C 1
ATOM 2141 O O . ARG A 1 277 ? 18.780 42.816 -79.807 1.00 47.66 277 ARG A O 1
ATOM 2148 N N . LYS A 1 278 ? 18.165 43.136 -81.988 1.00 48.25 278 LYS A N 1
ATOM 2149 C CA . LYS A 1 278 ? 19.344 43.757 -82.602 1.00 48.25 278 LYS A CA 1
ATOM 2150 C C . LYS A 1 278 ? 19.893 44.935 -81.810 1.00 48.25 278 LYS A C 1
ATOM 2152 O O . LYS A 1 278 ? 19.052 45.671 -81.250 1.00 48.25 278 LYS A O 1
#

Solvent-accessible surface area (backbone atoms only — not comparable to full-atom values): 16680 Å² total; per-residue (Å²): 134,83,82,57,76,70,59,58,55,54,52,50,53,55,53,59,65,67,74,67,67,78,91,76,81,74,68,82,75,76,87,69,68,48,53,22,70,42,71,71,37,66,63,37,44,22,5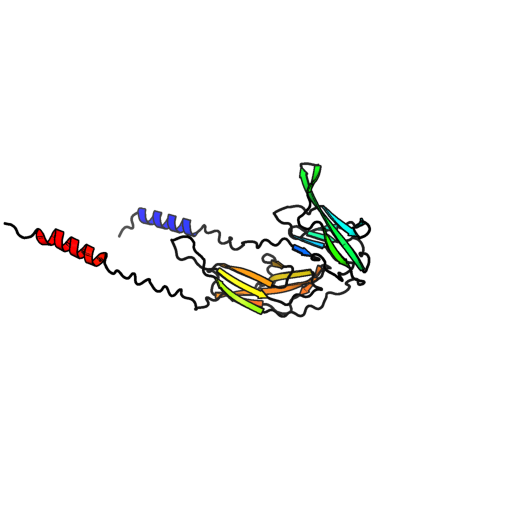9,39,36,39,38,36,40,68,78,67,93,61,86,64,81,53,57,54,36,36,27,38,84,86,66,52,75,44,67,44,52,77,46,73,73,71,54,32,38,36,34,55,86,61,72,48,63,56,70,36,49,33,31,34,41,34,29,32,62,44,76,61,88,95,43,75,51,70,59,62,70,38,96,65,44,66,38,29,32,25,24,19,84,47,70,75,87,67,76,71,91,78,82,90,56,74,50,76,47,78,47,77,44,75,65,86,69,94,61,98,79,76,94,70,73,26,36,35,37,41,36,40,37,41,71,73,54,95,72,45,37,31,25,39,43,32,31,49,54,98,92,44,77,38,84,89,46,65,46,77,36,78,45,39,62,46,77,48,63,40,62,47,88,49,57,67,40,74,49,36,30,34,54,28,39,25,30,41,68,67,46,76,40,75,48,92,60,76,51,68,51,63,42,58,80,76,90,77,72,74,78,76,67,68,64,74,73,63,93,67,96,51,69,69,65,51,52,52,49,51,50,49,56,70,61,62,68,74,80,77,76,134

Nearest PDB structures (foldseek):
  2ha1-assembly1_A  TM=3.410E-01  e=8.414E-04  Homo sapiens
  3se4-assembly1_C  TM=2.997E-01  e=4.034E-03  Homo sapiens
  1oww-assembly1_A  TM=5.467E-01  e=7.373E-01  Homo sapiens
  3t1w-assembly1_A-2  TM=3.550E-01  e=2.083E-01  Homo sapiens
  5n48-assembly1_B  TM=7.276E-01  e=5.862E+00  Homo sapiens

pLDDT: mean 74.55, std 19.86, range [28.55, 98.06]

=== Feature glossary ===
The features interleaved in this record are:

— What the protein is —

Sequence gives the chain of amino acids in standard one-letter code (A=alanine, C=cysteine, …, Y=tyrosine), read N→C. It is the only feature that is directly encoded by the gene; all structural features are derived from the folded form of this sequence.

Database cross-references. InterPro integrates a dozen domain/family signature databases into unified entries with residue-range hits. GO terms attach function/process/location labels with evidence codes. CATH codes position the fold in a four-level structural taxonomy. Organism is the NCBI-taxonomy species name.

— Where its atoms are —

Atomic coordinates in PDBx/mmCIF format — the same representation the Protein Data Bank distributes. Each line of the _atom_site loop places one backbone atom in Cartesian space (units: ångströms, origin: arbitrary).

The six renders are orthographic views along the three Cartesian axes in both directions. Representation (cartoon, sticks, or surface) and color scheme (sequence-rainbow or by-chain) vary across proteins so the training set covers all the common visualization conventions.

— Local backbone conformation —

Eight-state secondary structure (DSSP): H is the canonical α-helix, G the tighter 3₁₀-helix, I the wider π-helix; E/B are β-structure, T and S are turns and bends, and '-' is everything else. DSSP derives these from the pattern of main-chain N–H···O=C hydrogen bonds, not from the sequence.

P-SEA three-state annotation labels each residue as helix, strand, or coil based purely on the geometry of the Cα trace. It serves as a fallback when the full backbone (and thus DSSP) is unavailable.

The φ/ψ torsion pair specifies the backbone conformation at each residue. φ rotates about the N–Cα bond, ψ about the Cα–C bond. Steric clashes forbid most of the (φ, ψ) plane — the allowed regions (α-helix basin, β-sheet basin, left-handed helix) are the Ramachandran-allowed regions.

— Global shape and packing —

The geometric summary reports three shape descriptors. Rg (radius of gyration) measures how spread out the Cα atoms are about their centre of mass; compact globular proteins have small Rg, elongated or unfolded ones large. Cα contacts (<8 Å, |i−j|>4) count long-range residue pairs in spatial proximity — high for tightly packed folds, near zero for rods or random coil. The bounding-box extents give the protein's footprint along x, y, z in Å.

Solvent-accessible surface area (SASA) is the area in Å² traced out by the centre of a 1.4 Å probe sphere (a water molecule) rolled over the protein's van der Waals surface (Shrake–Rupley / Lee–Richards construction). Buried residues have near-zero SASA; fully exposed residues can exceed 200 Å². The total SASA scales roughly with the number of surface residues.

The contact map is a binary N×N matrix image: pixel (i, j) is dark where Cα_i and Cα_j are within 8 Å and |i−j|>4. Because the |i−j|>4 filter removes local helical contacts, off-diagonal stripes parallel to the main diagonal indicate parallel β-sheets; stripes perpendicular to it indicate antiparallel β-sheets. The Ramachandran plot scatters every residue's (φ, ψ) pair against the sterically allowed regions. The PAE heatmap renders the predicted-aligned-error matrix.

— Structural neighborhood —

3Di is Foldseek's structural alphabet. Each residue is assigned one of twenty discrete states based on how its Cα sits relative to its spatial (not sequential) neighbors. Aligning 3Di strings finds structural homologs roughly as well as full 3D superposition, but orders of magnitude faster.

Nearest PDB neighbors are the top structural matches found by Foldseek when searching this structure against the entire Protein Data Bank. Each hit reports a TM-score (0 to 1; >0.5 almost always implies the same fold) and an E-value. These are *structural* homologs — they may share no detectable sequence similarity.

— Confidence and disorder —

For AlphaFold models, the B-factor field carries pLDDT — the model's own estimate of local accuracy on a 0–100 scale. Regions with pLDDT<50 should be treated as essentially unmodeled; they often correspond to intrinsically disordered segments.

Crystallographic B-factors measure how much each atom's electron density is smeared out, in Å². They rise in mobile loops and surface residues and fall in the buried interior. In AlphaFold models this column is repurposed to hold pLDDT instead.

Predicted aligned error is AlphaFold's pairwise confidence. Unlike pLDDT (per-residue), PAE is per-residue-pair and captures whether two parts of the structure are correctly placed relative to each other. Units are ångströms of expected positional error.